Protein AF-0000000075726454 (afdb_homodimer)

Structure (mmCIF, N/CA/C/O backbone)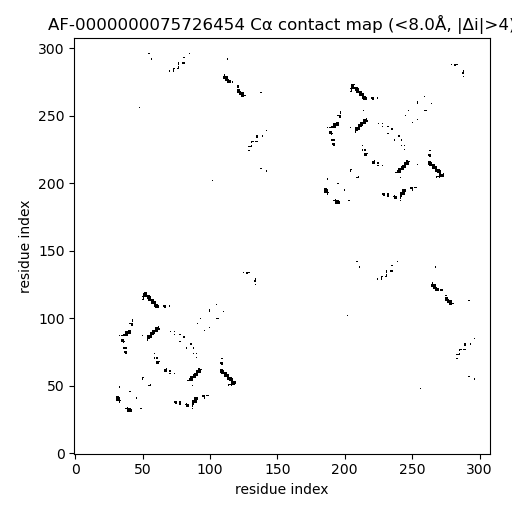:
data_AF-0000000075726454-model_v1
#
loop_
_entity.id
_entity.type
_entity.pdbx_description
1 polymer 'Thioredoxin domain-containing protein'
#
loop_
_atom_site.group_PDB
_atom_site.id
_atom_site.type_symbol
_atom_site.label_atom_id
_atom_site.label_alt_id
_atom_site.label_comp_id
_atom_site.label_asym_id
_atom_site.label_entity_id
_atom_site.label_seq_id
_atom_site.pdbx_PDB_ins_code
_atom_site.Cartn_x
_atom_site.Cartn_y
_atom_site.Cartn_z
_atom_site.occupancy
_atom_site.B_iso_or_equiv
_atom_site.auth_seq_id
_atom_site.auth_comp_id
_atom_site.auth_asym_id
_atom_site.auth_atom_id
_atom_site.pdbx_PDB_model_num
ATOM 1 N N . MET A 1 1 ? 15.57 67.938 -65.812 1 31.5 1 MET A N 1
ATOM 2 C CA . MET A 1 1 ? 16.547 67.125 -65.125 1 31.5 1 MET A CA 1
ATOM 3 C C . MET A 1 1 ? 15.883 66.375 -64 1 31.5 1 MET A C 1
ATOM 5 O O . MET A 1 1 ? 15.742 66.875 -62.875 1 31.5 1 MET A O 1
ATOM 9 N N . PHE A 1 2 ? 14.68 65.75 -64.188 1 38.47 2 PHE A N 1
ATOM 10 C CA . PHE A 1 2 ? 13.617 65.125 -63.438 1 38.47 2 PHE A CA 1
ATOM 11 C C . PHE A 1 2 ? 14.078 63.781 -62.875 1 38.47 2 PHE A C 1
ATOM 13 O O . PHE A 1 2 ? 14.258 62.812 -63.594 1 38.47 2 PHE A O 1
ATOM 20 N N . LEU A 1 3 ? 14.953 63.875 -61.781 1 34.34 3 LEU A N 1
ATOM 21 C CA . LEU A 1 3 ? 15.57 62.781 -61.031 1 34.34 3 LEU A CA 1
ATOM 22 C C . LEU A 1 3 ? 14.516 61.844 -60.438 1 34.34 3 LEU A C 1
ATOM 24 O O . LEU A 1 3 ? 13.531 62.312 -59.875 1 34.34 3 LEU A O 1
ATOM 28 N N . LEU A 1 4 ? 14.352 60.625 -61.031 1 37.59 4 LEU A N 1
ATOM 29 C CA . LEU A 1 4 ? 13.695 59.344 -60.844 1 37.59 4 LEU A CA 1
ATOM 30 C C . LEU A 1 4 ? 14.047 58.781 -59.469 1 37.59 4 LEU A C 1
ATOM 32 O O . LEU A 1 4 ? 15.188 58.375 -59.219 1 37.59 4 LEU A O 1
ATOM 36 N N . PHE A 1 5 ? 13.57 59.469 -58.344 1 37.88 5 PHE A N 1
ATOM 37 C CA . PHE A 1 5 ? 13.875 58.969 -57 1 37.88 5 PHE A CA 1
ATOM 38 C C . PHE A 1 5 ? 13.281 57.562 -56.812 1 37.88 5 PHE A C 1
ATOM 40 O O . PHE A 1 5 ? 12.086 57.375 -57.031 1 37.88 5 PHE A O 1
ATOM 47 N N . SER A 1 6 ? 14.094 56.5 -57.094 1 37.09 6 SER A N 1
ATOM 48 C CA . SER A 1 6 ? 13.93 55.062 -56.906 1 37.09 6 SER A CA 1
ATOM 49 C C . SER A 1 6 ? 13.586 54.75 -55.438 1 37.09 6 SER A C 1
ATOM 51 O O . SER A 1 6 ? 14.375 55 -54.531 1 37.09 6 SER A O 1
ATOM 53 N N . LEU A 1 7 ? 12.258 54.812 -55.031 1 34.88 7 LEU A N 1
ATOM 54 C CA . LEU A 1 7 ? 11.703 54.469 -53.719 1 34.88 7 LEU A CA 1
ATOM 55 C C . LEU A 1 7 ? 11.914 52.969 -53.438 1 34.88 7 LEU A C 1
ATOM 57 O O . LEU A 1 7 ? 11.297 52.125 -54.062 1 34.88 7 LEU A O 1
ATOM 61 N N . TRP A 1 8 ? 13.203 52.5 -53.344 1 35.5 8 TRP A N 1
ATOM 62 C CA . TRP A 1 8 ? 13.453 51.094 -53 1 35.5 8 TRP A CA 1
ATOM 63 C C . TRP A 1 8 ? 12.898 50.75 -51.625 1 35.5 8 TRP A C 1
ATOM 65 O O . TRP A 1 8 ? 13.422 51.219 -50.625 1 35.5 8 TRP A O 1
ATOM 75 N N . LEU A 1 9 ? 11.555 50.844 -51.438 1 32.03 9 LEU A N 1
ATOM 76 C CA . LEU A 1 9 ? 11.039 50.438 -50.125 1 32.03 9 LEU A CA 1
ATOM 77 C C . LEU A 1 9 ? 11.406 49 -49.812 1 32.03 9 LEU A C 1
ATOM 79 O O . LEU A 1 9 ? 11.203 48.094 -50.625 1 32.03 9 LEU A O 1
ATOM 83 N N . THR A 1 10 ? 12.492 48.812 -49 1 35.22 10 THR A N 1
ATOM 84 C CA . THR A 1 10 ? 13.039 47.625 -48.344 1 35.22 10 THR A CA 1
ATOM 85 C C . THR A 1 10 ? 11.992 46.969 -47.469 1 35.22 10 THR A C 1
ATOM 87 O O . THR A 1 10 ? 11.32 47.625 -46.688 1 35.22 10 THR A O 1
ATOM 90 N N . PHE A 1 11 ? 11.281 45.875 -48.062 1 33.78 11 PHE A N 1
ATOM 91 C CA . PHE A 1 11 ? 10.367 44.938 -47.406 1 33.78 11 PHE A CA 1
ATOM 92 C C . PHE A 1 11 ? 11.031 44.25 -46.219 1 33.78 11 PHE A C 1
ATOM 94 O O . PHE A 1 11 ? 11.844 43.344 -46.406 1 33.78 11 PHE A O 1
ATO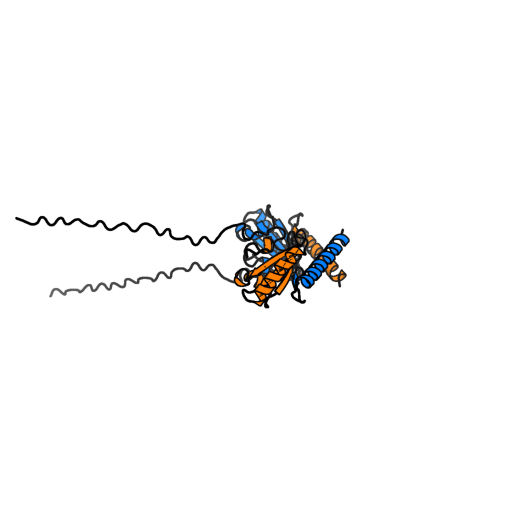M 101 N N . ALA A 1 12 ? 11.547 44.844 -45.156 1 33.41 12 ALA A N 1
ATOM 102 C CA . ALA A 1 12 ? 12.125 44.062 -44.062 1 33.41 12 ALA A CA 1
ATOM 103 C C . ALA A 1 12 ? 11.047 43.281 -43.344 1 33.41 12 ALA A C 1
ATOM 105 O O . ALA A 1 12 ? 10.273 43.812 -42.562 1 33.41 12 ALA A O 1
ATOM 106 N N . ASP A 1 13 ? 10 42.625 -44 1 32.69 13 ASP A N 1
ATOM 107 C CA . ASP A 1 13 ? 9.055 42 -43.062 1 32.69 13 ASP A CA 1
ATOM 108 C C . ASP A 1 13 ? 9.742 40.969 -42.188 1 32.69 13 ASP A C 1
ATOM 110 O O . ASP A 1 13 ? 10.406 40.062 -42.688 1 32.69 13 ASP A O 1
ATOM 114 N N . CYS A 1 14 ? 10.172 41.375 -40.969 1 28.53 14 CYS A N 1
ATOM 115 C CA . CYS A 1 14 ? 10.656 40.594 -39.812 1 28.53 14 CYS A CA 1
ATOM 116 C C . CYS A 1 14 ? 9.648 39.531 -39.438 1 28.53 14 CYS A C 1
ATOM 118 O O . CYS A 1 14 ? 8.562 39.844 -38.938 1 28.53 14 CYS A O 1
ATOM 120 N N . ARG A 1 15 ? 9.344 38.562 -40.312 1 30.5 15 ARG A N 1
ATOM 121 C CA . ARG A 1 15 ? 8.609 37.375 -39.844 1 30.5 15 ARG A CA 1
ATOM 122 C C . ARG A 1 15 ? 9.094 36.938 -38.469 1 30.5 15 ARG A C 1
ATOM 124 O O . ARG A 1 15 ? 10.234 36.469 -38.344 1 30.5 15 ARG A O 1
ATOM 131 N N . ARG A 1 16 ? 8.688 37.594 -37.344 1 28.02 16 ARG A N 1
ATOM 132 C CA . ARG A 1 16 ? 8.898 37.094 -36 1 28.02 16 ARG A CA 1
ATOM 133 C C . ARG A 1 16 ? 8.438 35.625 -35.875 1 28.02 16 ARG A C 1
ATOM 135 O O . ARG A 1 16 ? 7.305 35.312 -36.25 1 28.02 16 ARG A O 1
ATOM 142 N N . LYS A 1 17 ? 9.32 34.625 -35.969 1 28.97 17 LYS A N 1
ATOM 143 C CA . LYS A 1 17 ? 9.188 33.219 -35.625 1 28.97 17 LYS A CA 1
ATOM 144 C C . LYS A 1 17 ? 8.422 33.062 -34.312 1 28.97 17 LYS A C 1
ATOM 146 O O . LYS A 1 17 ? 8.844 33.562 -33.25 1 28.97 17 LYS A O 1
ATOM 151 N N . LYS A 1 18 ? 7.082 33.094 -34.281 1 30.98 18 LYS A N 1
ATOM 152 C CA . LYS A 1 18 ? 6.422 32.625 -33.062 1 30.98 18 LYS A CA 1
ATOM 153 C C . LYS A 1 18 ? 6.957 31.266 -32.656 1 30.98 18 LYS A C 1
ATOM 155 O O . LYS A 1 18 ? 6.887 30.297 -33.406 1 30.98 18 LYS A O 1
ATOM 160 N N . LYS A 1 19 ? 7.992 31.234 -31.781 1 30.73 19 LYS A N 1
ATOM 161 C CA . LYS A 1 19 ? 8.32 29.984 -31.078 1 30.73 19 LYS A CA 1
ATOM 162 C C . LYS A 1 19 ? 7.07 29.328 -30.5 1 30.73 19 LYS A C 1
ATOM 164 O O . LYS A 1 19 ? 6.266 30 -29.844 1 30.73 19 LYS A O 1
ATOM 169 N N . PRO A 1 20 ? 6.504 28.312 -31.062 1 30.62 20 PRO A N 1
ATOM 170 C CA . PRO A 1 20 ? 5.426 27.578 -30.391 1 30.62 20 PRO A CA 1
ATOM 171 C C . PRO A 1 20 ? 5.703 27.359 -28.906 1 30.62 20 PRO A C 1
ATOM 173 O O . PRO A 1 20 ? 6.805 26.938 -28.531 1 30.62 20 PRO A O 1
ATOM 176 N N . GLU A 1 21 ? 5.148 28.188 -28.016 1 30.94 21 GLU A N 1
ATOM 177 C CA . GLU A 1 21 ? 5.164 27.953 -26.562 1 30.94 21 GLU A CA 1
ATOM 178 C C . GLU A 1 21 ? 4.777 26.516 -26.234 1 30.94 21 GLU A C 1
ATOM 180 O O . GLU A 1 21 ? 3.666 26.078 -26.531 1 30.94 21 GLU A O 1
ATOM 185 N N . SER A 1 22 ? 5.648 25.531 -26.422 1 32.62 22 SER A N 1
ATOM 186 C CA . SER A 1 22 ? 5.488 24.219 -25.797 1 32.62 22 SER A CA 1
ATOM 187 C C . SER A 1 22 ? 4.926 24.359 -24.375 1 32.62 22 SER A C 1
ATOM 189 O O . SER A 1 22 ? 5.527 25.031 -23.531 1 32.62 22 SER A O 1
ATOM 191 N N . THR A 1 23 ? 3.707 24.562 -24.203 1 34.53 23 THR A N 1
ATOM 192 C CA . THR A 1 23 ? 3.098 24.391 -22.875 1 34.53 23 THR A CA 1
ATOM 193 C C . THR A 1 23 ? 3.771 23.266 -22.109 1 34.53 23 THR A C 1
ATOM 195 O O . THR A 1 23 ? 3.658 22.094 -22.484 1 34.53 23 THR A O 1
ATOM 198 N N . SER A 1 24 ? 4.973 23.484 -21.719 1 32.97 24 SER A N 1
ATOM 199 C CA . SER A 1 24 ? 5.746 22.625 -20.828 1 32.97 24 SER A CA 1
ATOM 200 C C . SER A 1 24 ? 4.871 22.062 -19.719 1 32.97 24 SER A C 1
ATOM 202 O O . SER A 1 24 ? 4.266 22.812 -18.953 1 32.97 24 SER A O 1
ATOM 204 N N . VAL A 1 25 ? 4.062 21.109 -19.938 1 36.16 25 VAL A N 1
ATOM 205 C CA . VAL A 1 25 ? 3.797 20.266 -18.781 1 36.16 25 VAL A CA 1
ATOM 206 C C . VAL A 1 25 ? 4.895 20.469 -17.734 1 36.16 25 VAL A C 1
ATOM 208 O O . VAL A 1 25 ? 6.07 20.219 -18.016 1 36.16 25 VAL A O 1
ATOM 211 N N . ASP A 1 26 ? 4.996 21.562 -17.016 1 35.09 26 ASP A N 1
ATOM 212 C CA . ASP A 1 26 ? 5.887 21.891 -15.906 1 35.09 26 ASP A CA 1
ATOM 213 C C . ASP A 1 26 ? 6.387 20.625 -15.203 1 35.09 26 ASP A C 1
ATOM 215 O O . ASP A 1 26 ? 5.668 20.047 -14.391 1 35.09 26 ASP A O 1
ATOM 219 N N . ASP A 1 27 ? 6.973 19.625 -15.672 1 38.34 27 ASP A N 1
ATOM 220 C CA . ASP A 1 27 ? 7.887 18.484 -15.523 1 38.34 27 ASP A CA 1
ATOM 221 C C . ASP A 1 27 ? 8.891 18.734 -14.398 1 38.34 27 ASP A C 1
ATOM 223 O O . ASP A 1 27 ? 10.062 18.359 -14.516 1 38.34 27 ASP A O 1
ATOM 227 N N . GLU A 1 28 ? 8.797 19.797 -13.695 1 41.84 28 GLU A N 1
ATOM 228 C CA . GLU A 1 28 ? 9.867 19.875 -12.703 1 41.84 28 GLU A CA 1
ATOM 229 C C . GLU A 1 28 ? 9.875 18.641 -11.797 1 41.84 28 GLU A C 1
ATOM 231 O O . GLU A 1 28 ? 8.938 18.422 -11.023 1 41.84 28 GLU A O 1
ATOM 236 N N . PRO A 1 29 ? 10.461 17.641 -12.141 1 45 29 PRO A N 1
ATOM 237 C CA . PRO A 1 29 ? 10.531 16.359 -11.438 1 45 29 PRO A CA 1
ATOM 238 C C . PRO A 1 29 ? 10.555 16.516 -9.922 1 45 29 PRO A C 1
ATOM 240 O O . PRO A 1 29 ? 10.023 15.672 -9.203 1 45 29 PRO A O 1
ATOM 243 N N . ASN A 1 30 ? 11.148 17.609 -9.453 1 46.28 30 ASN A N 1
ATOM 244 C CA . ASN A 1 30 ? 11.477 17.797 -8.047 1 46.28 30 ASN A CA 1
ATOM 245 C C . ASN A 1 30 ? 10.328 18.453 -7.285 1 46.28 30 ASN A C 1
ATOM 247 O O . ASN A 1 30 ? 10.344 18.516 -6.055 1 46.28 30 ASN A O 1
ATOM 251 N N . LYS A 1 31 ? 9.461 19.156 -8 1 51.41 31 LYS A N 1
ATOM 252 C CA . LYS A 1 31 ? 8.461 19.969 -7.316 1 51.41 31 LYS A CA 1
ATOM 253 C C . LYS A 1 31 ? 7.543 19.109 -6.461 1 51.41 31 LYS A C 1
ATOM 255 O O . LYS A 1 31 ? 7.059 19.547 -5.414 1 51.41 31 LYS A O 1
ATOM 260 N N . TYR A 1 32 ? 7.461 17.875 -6.887 1 57.44 32 TYR A N 1
ATOM 261 C CA . TYR A 1 32 ? 6.516 17.016 -6.191 1 57.44 32 TYR A CA 1
ATOM 262 C C . TYR A 1 32 ? 7.246 15.984 -5.344 1 57.44 32 TYR A C 1
ATOM 264 O O . TYR A 1 32 ? 6.629 15.055 -4.809 1 57.44 32 TYR A O 1
ATOM 272 N N . GLN A 1 33 ? 8.547 16.219 -5.242 1 60.88 33 GLN A N 1
ATOM 273 C CA . GLN A 1 33 ? 9.281 15.281 -4.398 1 60.88 33 GLN A CA 1
ATOM 274 C C . GLN A 1 33 ? 9.25 15.719 -2.936 1 60.88 33 GLN A C 1
ATOM 276 O O . GLN A 1 33 ? 9.273 16.906 -2.635 1 60.88 33 GLN A O 1
ATOM 281 N N . PRO A 1 34 ? 9.031 14.734 -2.072 1 67.75 34 PRO A N 1
ATOM 282 C CA . PRO A 1 34 ? 9.07 15.078 -0.647 1 67.75 34 PRO A CA 1
ATOM 283 C C . PRO A 1 34 ? 10.406 15.688 -0.222 1 67.75 34 PRO A C 1
ATOM 285 O O . PRO A 1 34 ? 11.461 15.234 -0.674 1 67.75 34 PRO A O 1
ATOM 288 N N . GLU A 1 35 ? 10.266 16.969 0.234 1 74 35 GLU A N 1
ATOM 289 C CA . GLU A 1 35 ? 11.406 17.5 0.963 1 74 35 GLU A CA 1
ATOM 290 C C . GLU A 1 35 ? 11.336 17.156 2.447 1 74 35 GLU A C 1
ATOM 292 O O . GLU A 1 35 ? 10.266 17.234 3.053 1 74 35 GLU A O 1
ATOM 297 N N . PHE A 1 36 ? 12.477 16.781 2.885 1 76.12 36 PHE A N 1
ATOM 298 C CA . PHE A 1 36 ? 12.539 16.359 4.277 1 76.12 36 PHE A CA 1
ATOM 299 C C . PHE A 1 36 ? 12.023 17.453 5.203 1 76.12 36 PHE A C 1
ATOM 301 O O . PHE A 1 36 ? 12.461 18.609 5.109 1 76.12 36 PHE A O 1
ATOM 308 N N . GLY A 1 37 ? 11.016 17.094 5.988 1 79.69 37 GLY A N 1
ATOM 309 C CA . GLY A 1 37 ? 10.492 17.969 7.02 1 79.69 37 GLY A CA 1
ATOM 310 C C . GLY A 1 37 ? 9.516 19 6.488 1 79.69 37 GLY A C 1
ATOM 311 O O . GLY A 1 37 ? 9.078 19.891 7.227 1 79.69 37 GLY A O 1
ATOM 312 N N . LYS A 1 38 ? 9.297 18.969 5.219 1 89.12 38 LYS A N 1
ATOM 313 C CA . LYS A 1 38 ? 8.359 19.938 4.648 1 89.12 38 LYS A CA 1
ATOM 314 C C . LYS A 1 38 ? 7.07 19.25 4.207 1 89.12 38 LYS A C 1
ATOM 316 O O . LYS A 1 38 ? 7.086 18.094 3.805 1 89.12 38 LYS A O 1
ATOM 321 N N . VAL A 1 39 ? 6.023 20.078 4.344 1 92.38 39 VAL A N 1
ATOM 322 C CA . VAL A 1 39 ? 4.762 19.609 3.787 1 92.38 39 VAL A CA 1
ATOM 323 C C . VAL A 1 39 ? 4.895 19.438 2.277 1 92.38 39 VAL A C 1
ATOM 325 O O . VAL A 1 39 ? 5.418 20.312 1.589 1 92.38 39 VAL A O 1
ATOM 328 N N . TRP A 1 40 ? 4.551 18.297 1.868 1 86.44 40 TRP A N 1
ATOM 329 C CA . TRP A 1 40 ? 4.703 18.062 0.438 1 86.44 40 TRP A CA 1
ATOM 330 C C . TRP A 1 40 ? 3.344 17.906 -0.239 1 86.44 40 TRP A C 1
ATOM 332 O O . TRP A 1 40 ? 2.365 17.516 0.398 1 86.44 40 TRP A O 1
ATOM 342 N N . HIS A 1 41 ? 3.346 18.328 -1.606 1 86.25 41 HIS A N 1
ATOM 343 C CA . HIS A 1 41 ? 2.188 18.172 -2.479 1 86.25 41 HIS A CA 1
ATOM 344 C C . HIS A 1 41 ? 2.398 17.031 -3.473 1 86.25 41 HIS A C 1
ATOM 346 O O . HIS A 1 41 ? 3.293 17.109 -4.316 1 86.25 41 HIS A O 1
ATOM 352 N N . PRO A 1 42 ? 1.562 16.047 -3.41 1 80.81 42 PRO A N 1
ATOM 353 C CA . PRO A 1 42 ? 1.899 14.797 -4.086 1 80.81 42 PRO A CA 1
ATOM 354 C C . PRO A 1 42 ? 1.618 14.844 -5.59 1 80.81 42 PRO A C 1
ATOM 356 O O . PRO A 1 42 ? 0.664 15.492 -6.02 1 80.81 42 PRO A O 1
ATOM 359 N N . ASN A 1 43 ? 2.59 14.172 -6.281 1 75.69 43 ASN A N 1
ATOM 360 C CA . ASN A 1 43 ? 2.312 13.695 -7.633 1 75.69 43 ASN A CA 1
ATOM 361 C C . ASN A 1 43 ? 1.491 12.414 -7.621 1 75.69 43 ASN A C 1
ATOM 363 O O . ASN A 1 43 ? 1.893 11.422 -7.012 1 75.69 43 ASN A O 1
ATOM 367 N N . PRO A 1 44 ? 0.264 12.531 -8.266 1 74.94 44 PRO A N 1
ATOM 368 C CA . PRO A 1 44 ? -0.618 11.367 -8.18 1 74.94 44 PRO A CA 1
ATOM 369 C C . PRO A 1 44 ? 0.058 10.078 -8.648 1 74.94 44 PRO A C 1
ATOM 371 O O . PRO A 1 44 ? -0.222 9 -8.117 1 74.94 44 PRO A O 1
ATOM 374 N N . LYS A 1 45 ? 0.979 10.234 -9.586 1 67.75 45 LYS A N 1
ATOM 375 C CA . LYS A 1 45 ? 1.62 9.062 -10.164 1 67.75 45 LYS A CA 1
ATOM 376 C C . LYS A 1 45 ? 2.643 8.461 -9.203 1 67.75 45 LYS A C 1
ATOM 378 O O . LYS A 1 45 ? 2.982 7.281 -9.305 1 67.75 45 LYS A O 1
ATOM 383 N N . ARG A 1 46 ? 3.064 9.289 -8.32 1 68.62 46 ARG A N 1
ATOM 384 C CA . ARG A 1 46 ? 4.129 8.82 -7.438 1 68.62 46 ARG A CA 1
ATOM 385 C C . ARG A 1 46 ? 3.674 8.812 -5.98 1 68.62 46 ARG A C 1
ATOM 387 O O . ARG A 1 46 ? 4.492 8.688 -5.07 1 68.62 46 ARG A O 1
ATOM 394 N N . PHE A 1 47 ? 2.465 9.023 -5.746 1 77.19 47 PHE A N 1
ATOM 395 C CA . PHE A 1 47 ? 1.906 9.141 -4.406 1 77.19 47 PHE A CA 1
ATOM 396 C C . PHE A 1 47 ? 2.314 7.953 -3.543 1 77.19 47 PHE A C 1
ATOM 398 O O . PHE A 1 47 ? 2.953 8.125 -2.502 1 77.19 47 PHE A O 1
ATOM 405 N N . TRP A 1 48 ? 2.107 6.809 -4.039 1 70.25 48 TRP A N 1
ATOM 406 C CA . TRP A 1 48 ? 2.332 5.613 -3.232 1 70.25 48 TRP A CA 1
ATOM 407 C C . TRP A 1 48 ? 3.816 5.277 -3.158 1 70.25 48 TRP A C 1
ATOM 409 O O . TRP A 1 48 ? 4.254 4.566 -2.252 1 70.25 48 TRP A O 1
ATOM 419 N N . HIS A 1 49 ? 4.516 5.781 -4.074 1 65.56 49 HIS A N 1
ATOM 420 C CA . HIS A 1 49 ? 5.961 5.594 -4.027 1 65.56 49 HIS A CA 1
ATOM 421 C C . HIS A 1 49 ? 6.559 6.234 -2.779 1 65.56 49 HIS A C 1
ATOM 423 O O . HIS A 1 49 ? 7.516 5.707 -2.203 1 65.56 49 HIS A O 1
ATOM 429 N N . TYR A 1 50 ? 5.867 7.273 -2.385 1 69.06 50 TYR A N 1
ATOM 430 C CA . TYR A 1 50 ? 6.477 8.047 -1.308 1 69.06 50 TYR A CA 1
ATOM 431 C C . TYR A 1 50 ? 5.73 7.832 0.005 1 69.06 50 TYR A C 1
ATOM 433 O O . TYR A 1 50 ? 6.301 8.016 1.085 1 69.06 50 TYR A O 1
ATOM 441 N N . ILE A 1 51 ? 4.508 7.414 -0.102 1 72.31 51 ILE A N 1
ATOM 442 C CA . ILE A 1 51 ? 3.67 7.348 1.09 1 72.31 51 ILE A CA 1
ATOM 443 C C . ILE A 1 51 ? 3.854 6 1.779 1 72.31 51 ILE A C 1
ATOM 445 O O . ILE A 1 51 ? 3.645 4.949 1.167 1 72.31 51 ILE A O 1
ATOM 449 N N . GLY A 1 52 ? 4.238 6.098 3.025 1 65.88 52 GLY A N 1
ATOM 450 C CA . GLY A 1 52 ? 4.242 4.902 3.852 1 65.88 52 GLY A CA 1
ATOM 451 C C . GLY A 1 52 ? 5.406 3.977 3.553 1 65.88 52 GLY A C 1
ATOM 452 O O . GLY A 1 52 ? 5.332 2.771 3.809 1 65.88 52 GLY A O 1
ATOM 453 N N . ARG A 1 53 ? 6.309 4.301 2.832 1 61.78 53 ARG A N 1
ATOM 454 C CA . ARG A 1 53 ? 7.445 3.428 2.541 1 61.78 53 ARG A CA 1
ATOM 455 C C . ARG A 1 53 ? 8.516 3.541 3.623 1 61.78 53 ARG A C 1
ATOM 457 O O . ARG A 1 53 ? 8.758 2.588 4.367 1 61.78 53 ARG A O 1
ATOM 464 N N . GLU A 1 54 ? 9.133 4.621 3.684 1 63.22 54 GLU A N 1
ATOM 465 C CA . GLU A 1 54 ? 10.234 4.797 4.617 1 63.22 54 GLU A CA 1
ATOM 466 C C . GLU A 1 54 ? 9.758 5.43 5.922 1 63.22 54 GLU A C 1
ATOM 468 O O . GLU A 1 54 ? 10.336 5.18 6.984 1 63.22 54 GLU A O 1
ATOM 473 N N . ARG A 1 55 ? 8.773 6.254 5.75 1 77 55 ARG A N 1
ATOM 474 C CA . ARG A 1 55 ? 8.203 6.977 6.883 1 77 55 ARG A CA 1
ATOM 475 C C . ARG A 1 55 ? 6.684 6.863 6.895 1 77 55 ARG A C 1
ATOM 477 O O . ARG A 1 55 ? 6.062 6.66 5.852 1 77 55 ARG A O 1
ATOM 484 N N . HIS A 1 56 ? 6.207 6.922 8.086 1 84.94 56 HIS A N 1
ATOM 485 C CA . HIS A 1 56 ? 4.766 7.141 8.148 1 84.94 56 HIS A CA 1
ATOM 486 C C . HIS A 1 56 ? 4.367 8.414 7.406 1 84.94 56 HIS A C 1
ATOM 488 O O . HIS A 1 56 ? 5.215 9.25 7.109 1 84.94 56 HIS A O 1
ATOM 494 N N . ALA A 1 57 ? 3.125 8.461 7.082 1 89 57 ALA A N 1
ATOM 495 C CA . ALA A 1 57 ? 2.656 9.68 6.418 1 89 57 ALA A CA 1
ATOM 496 C C . ALA A 1 57 ? 1.333 10.148 7.008 1 89 57 ALA A C 1
ATOM 498 O O . ALA A 1 57 ? 0.443 9.344 7.285 1 89 57 ALA A O 1
ATOM 499 N N . LEU A 1 58 ? 1.308 11.352 7.328 1 94.25 58 LEU A N 1
ATOM 500 C CA . LEU A 1 58 ? 0.067 12.055 7.645 1 94.25 58 LEU A CA 1
ATOM 501 C C . LEU A 1 58 ? -0.413 12.875 6.457 1 94.25 58 LEU A C 1
ATOM 503 O O . LEU A 1 58 ? 0.263 13.82 6.035 1 94.25 58 LEU A O 1
ATOM 507 N N . VAL A 1 59 ? -1.578 12.5 5.945 1 93.44 59 VAL A N 1
ATOM 508 C CA . VAL A 1 59 ? -2.062 13.102 4.707 1 93.44 59 VAL A CA 1
ATOM 509 C C . VAL A 1 59 ? -3.359 13.859 4.973 1 93.44 59 VAL A C 1
ATOM 511 O O . VAL A 1 59 ? -4.301 13.305 5.551 1 93.44 59 VAL A O 1
ATOM 514 N N . ALA A 1 60 ? -3.352 15.125 4.578 1 97.38 60 ALA A N 1
ATOM 515 C CA . ALA A 1 60 ? -4.582 15.906 4.512 1 97.38 60 ALA A CA 1
ATOM 516 C C . ALA A 1 60 ? -5.176 15.875 3.105 1 97.38 60 ALA A C 1
ATOM 518 O O . ALA A 1 60 ? -4.559 16.344 2.15 1 97.38 60 ALA A O 1
ATOM 519 N N . PHE A 1 61 ? -6.254 15.266 2.988 1 96.81 61 PHE A N 1
ATOM 520 C CA . PHE A 1 61 ? -7.031 15.344 1.759 1 96.81 61 PHE A CA 1
ATOM 521 C C . PHE A 1 61 ? -7.957 16.562 1.788 1 96.81 61 PHE A C 1
ATOM 523 O O . PHE A 1 61 ? -8.859 16.641 2.629 1 96.81 61 PHE A O 1
ATOM 530 N N . VAL A 1 62 ? -7.727 17.5 0.782 1 97.5 62 VAL A N 1
ATOM 531 C CA . VAL A 1 62 ? -8.406 18.781 0.918 1 97.5 62 VAL A CA 1
ATOM 532 C C . VAL A 1 62 ? -8.984 19.203 -0.429 1 97.5 62 VAL A C 1
ATOM 534 O O . VAL A 1 62 ? -8.547 18.734 -1.479 1 97.5 62 VAL A O 1
ATOM 537 N N . GLN A 1 63 ? -9.992 20.047 -0.331 1 96.94 63 GLN A N 1
ATOM 538 C CA . GLN A 1 63 ? -10.469 20.828 -1.466 1 96.94 63 GLN A CA 1
ATOM 539 C C . GLN A 1 63 ? -9.922 22.25 -1.423 1 96.94 63 GLN A C 1
ATOM 541 O O . GLN A 1 63 ? -9.43 22.703 -0.388 1 96.94 63 GLN A O 1
ATOM 546 N N . LYS A 1 64 ? -9.945 22.828 -2.598 1 94.44 64 LYS A N 1
ATOM 547 C CA . LYS A 1 64 ? -9.5 24.219 -2.648 1 94.44 64 LYS A CA 1
ATOM 548 C C . LYS A 1 64 ? -10.594 25.156 -2.146 1 94.44 64 LYS A C 1
ATOM 550 O O . LYS A 1 64 ? -11.125 25.969 -2.912 1 94.44 64 LYS A O 1
ATOM 555 N N . ASP A 1 65 ? -11.055 24.969 -0.987 1 96.88 65 ASP A N 1
ATOM 556 C CA . ASP A 1 65 ? -12 25.828 -0.283 1 96.88 65 ASP A CA 1
ATOM 557 C C . ASP A 1 65 ? -11.422 26.312 1.047 1 96.88 65 ASP A C 1
ATOM 559 O O . ASP A 1 65 ? -10.258 26.062 1.351 1 96.88 65 ASP A O 1
ATOM 563 N N . ASP A 1 66 ? -12.203 27.047 1.786 1 97.38 66 ASP A N 1
ATOM 564 C CA . ASP A 1 66 ? -11.695 27.688 3.002 1 97.38 66 ASP A CA 1
ATOM 565 C C . ASP A 1 66 ? -11.312 26.625 4.043 1 97.38 66 ASP A C 1
ATOM 567 O O . ASP A 1 66 ? -10.211 26.672 4.598 1 97.38 66 ASP A O 1
ATOM 571 N N . PRO A 1 67 ? -12.234 25.703 4.344 1 97.31 67 PRO A N 1
ATOM 572 C CA . PRO A 1 67 ? -11.797 24.688 5.305 1 97.31 67 PRO A CA 1
ATOM 573 C C . PRO A 1 67 ? -10.539 23.938 4.855 1 97.31 67 PRO A C 1
ATOM 575 O O . PRO A 1 67 ? -9.68 23.625 5.684 1 97.31 67 PRO A O 1
ATOM 578 N N . GLY A 1 68 ? -10.469 23.609 3.588 1 97.75 68 GLY A N 1
ATOM 579 C CA . GLY A 1 68 ? -9.266 23 3.055 1 97.75 68 GLY A CA 1
ATOM 580 C C . GLY A 1 68 ? -8.023 23.844 3.244 1 97.75 68 GLY A C 1
ATOM 581 O O . GLY A 1 68 ? -6.969 23.328 3.631 1 97.75 68 GLY A O 1
ATOM 582 N N . ARG A 1 69 ? -8.203 25.078 3.016 1 96.94 69 ARG A N 1
ATOM 583 C CA . ARG A 1 69 ? -7.086 26 3.197 1 96.94 69 ARG A CA 1
ATOM 584 C C . ARG A 1 69 ? -6.672 26.078 4.664 1 96.94 69 ARG A C 1
ATOM 586 O O . ARG A 1 69 ? -5.484 26.141 4.973 1 96.94 69 ARG A O 1
ATOM 593 N N . GLN A 1 70 ? -7.617 26.125 5.5 1 97.62 70 GLN A N 1
ATOM 594 C CA . GLN A 1 70 ? -7.332 26.141 6.93 1 97.62 70 GLN A CA 1
ATOM 595 C C . GLN A 1 70 ? -6.547 24.906 7.355 1 97.62 70 GLN A C 1
ATOM 597 O O . GLN A 1 70 ? -5.566 25.016 8.102 1 97.62 70 GLN A O 1
ATOM 602 N N . LEU A 1 71 ? -6.953 23.812 6.914 1 97.88 71 LEU A N 1
ATOM 603 C CA . LEU A 1 71 ? -6.258 22.578 7.289 1 97.88 71 LEU A CA 1
ATOM 604 C C . LEU A 1 71 ? -4.84 22.562 6.719 1 97.88 71 LEU A C 1
ATOM 606 O O . LEU A 1 71 ? -3.906 22.109 7.383 1 97.88 71 LEU A O 1
ATOM 610 N N . ALA A 1 72 ? -4.715 23.016 5.551 1 97 72 ALA A N 1
ATOM 611 C CA . ALA A 1 72 ? -3.383 23.109 4.961 1 97 72 ALA A CA 1
ATOM 612 C C . ALA A 1 72 ? -2.453 23.938 5.836 1 97 72 ALA A C 1
ATOM 614 O O . ALA A 1 72 ? -1.293 23.578 6.043 1 97 72 ALA A O 1
ATOM 615 N N . ALA A 1 73 ? -2.943 25.031 6.344 1 97.94 73 ALA A N 1
ATOM 616 C CA . ALA A 1 73 ? -2.16 25.875 7.234 1 97.94 73 ALA A CA 1
ATOM 617 C C . ALA A 1 73 ? -1.802 25.141 8.523 1 97.94 73 ALA A C 1
ATOM 619 O O . ALA A 1 73 ? -0.713 25.328 9.07 1 97.94 73 ALA A O 1
ATOM 620 N N . VAL A 1 74 ? -2.738 24.438 9.008 1 97.5 74 VAL A N 1
ATOM 621 C CA . VAL A 1 74 ? -2.506 23.641 10.203 1 97.5 74 VAL A CA 1
ATOM 622 C C . VAL A 1 74 ? -1.351 22.672 9.961 1 97.5 74 VAL A C 1
ATOM 624 O O . VAL A 1 74 ? -0.501 22.469 10.836 1 97.5 74 VAL A O 1
ATOM 627 N N . PHE A 1 75 ? -1.304 22.047 8.781 1 97.69 75 PHE A N 1
ATOM 628 C CA . PHE A 1 75 ? -0.231 21.109 8.453 1 97.69 75 PHE A CA 1
ATOM 629 C C . PHE A 1 75 ? 1.115 21.828 8.422 1 97.69 75 PHE A C 1
ATOM 631 O O . PHE A 1 75 ? 2.141 21.25 8.789 1 97.69 75 PHE A O 1
ATOM 638 N N . GLU A 1 76 ? 1.079 23.016 8.023 1 96.06 76 GLU A N 1
ATOM 639 C CA . GLU A 1 76 ? 2.311 23.797 8.062 1 96.06 76 GLU A CA 1
ATOM 640 C C . GLU A 1 76 ? 2.787 24.016 9.492 1 96.06 76 GLU A C 1
ATOM 642 O O . GLU A 1 76 ? 3.99 23.984 9.766 1 96.06 76 GLU A O 1
ATOM 647 N N . GLN A 1 77 ? 1.882 24.266 10.367 1 96.88 77 GLN A N 1
ATOM 648 C CA . GLN A 1 77 ? 2.217 24.406 11.781 1 96.88 77 GLN A CA 1
ATOM 649 C C . GLN A 1 77 ? 2.74 23.094 12.352 1 96.88 77 GLN A C 1
ATOM 651 O O . GLN A 1 77 ? 3.701 23.078 13.125 1 96.88 77 GLN A O 1
ATOM 656 N N . ILE A 1 78 ? 2.113 22.016 11.961 1 96.38 78 ILE A N 1
ATOM 657 C CA . ILE A 1 78 ? 2.5 20.688 12.438 1 96.38 78 ILE A CA 1
ATOM 658 C C . ILE A 1 78 ? 3.943 20.391 12.031 1 96.38 78 ILE A C 1
ATOM 660 O O . ILE A 1 78 ? 4.691 19.766 12.789 1 96.38 78 ILE A O 1
ATOM 664 N N . GLN A 1 79 ? 4.211 20.781 10.867 1 94.69 79 GLN A N 1
ATOM 665 C CA . GLN A 1 79 ? 5.547 20.562 10.32 1 94.69 79 GLN A CA 1
ATOM 666 C C . GLN A 1 79 ? 6.621 21 11.312 1 94.69 79 GLN A C 1
ATOM 668 O O . GLN A 1 79 ? 7.691 20.406 11.391 1 94.69 79 GLN A O 1
ATOM 673 N N . GLU A 1 80 ? 6.34 21.969 12.133 1 93.56 80 GLU A N 1
ATOM 674 C CA . GLU A 1 80 ? 7.301 22.531 13.07 1 93.56 80 GLU A CA 1
ATOM 675 C C . GLU A 1 80 ? 7.316 21.766 14.383 1 93.56 80 GLU A C 1
ATOM 677 O O . GLU A 1 80 ? 8.188 21.969 15.227 1 93.56 80 GLU A O 1
ATOM 682 N N . MET A 1 81 ? 6.418 20.828 14.492 1 93.69 81 MET A N 1
ATOM 683 C CA . MET A 1 81 ? 6.219 20.172 15.781 1 93.69 81 MET A CA 1
ATOM 684 C C . MET A 1 81 ? 6.555 18.688 15.703 1 93.69 81 MET A C 1
ATOM 686 O O . MET A 1 81 ? 6.523 17.984 16.703 1 93.69 81 MET A O 1
ATOM 690 N N . ILE A 1 82 ? 6.828 18.203 14.5 1 91.12 82 ILE A N 1
ATOM 691 C CA . ILE A 1 82 ? 6.98 16.766 14.344 1 91.12 82 ILE A CA 1
ATOM 692 C C . ILE A 1 82 ? 8.438 16.422 14.039 1 91.12 82 ILE A C 1
ATOM 694 O O . ILE A 1 82 ? 9.211 17.297 13.633 1 91.12 82 ILE A O 1
ATOM 698 N N . ASP A 1 83 ? 8.805 15.148 14.266 1 89.62 83 ASP A N 1
ATOM 699 C CA . ASP A 1 83 ? 10.086 14.594 13.836 1 89.62 83 ASP A CA 1
ATOM 700 C C . ASP A 1 83 ? 10.047 14.211 12.359 1 89.62 83 ASP A C 1
ATOM 702 O O . ASP A 1 83 ? 9.398 13.227 11.984 1 89.62 83 ASP A O 1
ATOM 706 N N . PRO A 1 84 ? 10.781 14.945 11.57 1 87.81 84 PRO A N 1
ATOM 707 C CA . PRO A 1 84 ? 10.695 14.703 10.125 1 87.81 84 PRO A CA 1
ATOM 708 C C . PRO A 1 84 ? 11.266 13.336 9.727 1 87.81 84 PRO A C 1
ATOM 710 O O . PRO A 1 84 ? 11 12.852 8.633 1 87.81 84 PRO A O 1
ATOM 713 N N . SER A 1 85 ? 12.016 12.703 10.547 1 85.69 85 SER A N 1
ATOM 714 C CA . SER A 1 85 ? 12.586 11.391 10.242 1 85.69 85 SER A CA 1
ATOM 715 C C . SER A 1 85 ? 11.547 10.289 10.422 1 85.69 85 SER A C 1
ATOM 717 O O . SER A 1 85 ? 11.75 9.156 9.961 1 85.69 85 SER A O 1
ATOM 719 N N . LYS A 1 86 ? 10.43 10.602 11.008 1 84.44 86 LYS A N 1
ATOM 720 C CA . LYS A 1 86 ? 9.461 9.555 11.312 1 84.44 86 LYS A CA 1
ATOM 721 C C . LYS A 1 86 ? 8.164 9.766 10.531 1 84.44 86 LYS A C 1
ATOM 723 O O . LYS A 1 86 ? 7.395 8.82 10.328 1 84.44 86 LYS A O 1
ATOM 728 N N . LEU A 1 87 ? 7.926 11 10.188 1 90.44 87 LEU A N 1
ATOM 729 C CA . LEU A 1 87 ? 6.602 11.289 9.664 1 90.44 87 LEU A CA 1
ATOM 730 C C . LEU A 1 87 ? 6.688 12.227 8.461 1 90.44 87 LEU A C 1
ATOM 732 O O . LEU A 1 87 ? 7.293 13.297 8.547 1 90.44 87 LEU A O 1
ATOM 736 N N . ASN A 1 88 ? 6.094 11.797 7.355 1 89.88 88 ASN A N 1
ATOM 737 C CA . ASN A 1 88 ? 5.848 12.68 6.219 1 89.88 88 ASN A CA 1
ATOM 738 C C . ASN A 1 88 ? 4.523 13.422 6.359 1 89.88 88 ASN A C 1
ATOM 740 O O . ASN A 1 88 ? 3.527 12.844 6.801 1 89.88 88 ASN A O 1
ATOM 744 N N . LEU A 1 89 ? 4.586 14.734 6.008 1 94.06 89 LEU A N 1
ATOM 745 C CA . LEU A 1 89 ? 3.365 15.531 5.969 1 94.06 89 LEU A CA 1
ATOM 746 C C . LEU A 1 89 ? 2.971 15.852 4.531 1 94.06 89 LEU A C 1
ATOM 748 O O . LEU A 1 89 ? 3.77 16.406 3.773 1 94.06 89 LEU A O 1
ATOM 752 N N . VAL A 1 90 ? 1.749 15.469 4.207 1 93.75 90 VAL A N 1
ATOM 753 C CA . VAL A 1 90 ? 1.297 15.602 2.828 1 93.75 90 VAL A CA 1
ATOM 754 C C . VAL A 1 90 ? -0.045 16.328 2.793 1 93.75 90 VAL A C 1
ATOM 756 O O . VAL A 1 90 ? -0.931 16.047 3.605 1 93.75 90 VAL A O 1
ATOM 759 N N . VAL A 1 91 ? -0.147 17.266 1.896 1 95.69 91 VAL A N 1
ATOM 760 C CA . VAL A 1 91 ? -1.425 17.906 1.601 1 95.69 91 VAL A CA 1
ATOM 761 C C . VAL A 1 91 ? -1.81 17.641 0.146 1 95.69 91 VAL A C 1
ATOM 763 O O . VAL A 1 91 ? -1.141 18.125 -0.774 1 95.69 91 VAL A O 1
ATOM 766 N N . GLY A 1 92 ? -2.836 16.781 -0.031 1 95.31 92 GLY A N 1
ATOM 767 C CA . GLY A 1 92 ? -3.305 16.422 -1.357 1 95.31 92 GLY A CA 1
ATOM 768 C C . GLY A 1 92 ? -4.641 17.047 -1.714 1 95.31 92 GLY A C 1
ATOM 769 O O . GLY A 1 92 ? -5.633 16.844 -1.008 1 95.31 92 GLY A O 1
ATOM 770 N N . GLU A 1 93 ? -4.648 17.688 -2.854 1 94.31 93 GLU A N 1
ATOM 771 C CA . GLU A 1 93 ? -5.887 18.281 -3.342 1 94.31 93 GLU A CA 1
ATOM 772 C C . GLU A 1 93 ? -6.695 17.281 -4.16 1 94.31 93 GLU A C 1
ATOM 774 O O . GLU A 1 93 ? -6.141 16.531 -4.973 1 94.31 93 GLU A O 1
ATOM 779 N N . THR A 1 94 ? -8.023 17.344 -3.928 1 93 94 THR A N 1
ATOM 780 C CA . THR A 1 94 ? -8.922 16.328 -4.48 1 93 94 THR A CA 1
ATOM 781 C C . THR A 1 94 ? -8.758 16.234 -5.996 1 93 94 THR A C 1
ATOM 783 O O . THR A 1 94 ? -8.781 15.141 -6.559 1 93 94 THR A O 1
ATOM 786 N N . PHE A 1 95 ? -8.508 17.344 -6.688 1 89.25 95 PHE A N 1
ATOM 787 C CA . PHE A 1 95 ? -8.453 17.328 -8.148 1 89.25 95 PHE A CA 1
ATOM 788 C C . PHE A 1 95 ? -7.184 16.641 -8.633 1 89.25 95 PHE A C 1
ATOM 790 O O . PHE A 1 95 ? -7.141 16.125 -9.75 1 89.25 95 PHE A O 1
ATOM 797 N N . GLN A 1 96 ? -6.207 16.609 -7.867 1 87.62 96 GLN A N 1
ATOM 798 C CA . GLN A 1 96 ? -4.91 16.062 -8.266 1 87.62 96 GLN A CA 1
ATOM 799 C C . GLN A 1 96 ? -4.809 14.578 -7.938 1 87.62 96 GLN A C 1
ATOM 801 O O . GLN A 1 96 ? -4.141 13.828 -8.648 1 87.62 96 GLN A O 1
ATOM 806 N N . ILE A 1 97 ? -5.504 14.148 -6.895 1 88.5 97 ILE A N 1
ATOM 807 C CA . ILE A 1 97 ? -5.273 12.789 -6.414 1 88.5 97 ILE A CA 1
ATOM 808 C C . ILE A 1 97 ? -6.602 12.039 -6.328 1 88.5 97 ILE A C 1
ATOM 810 O O . ILE A 1 97 ? -6.84 11.297 -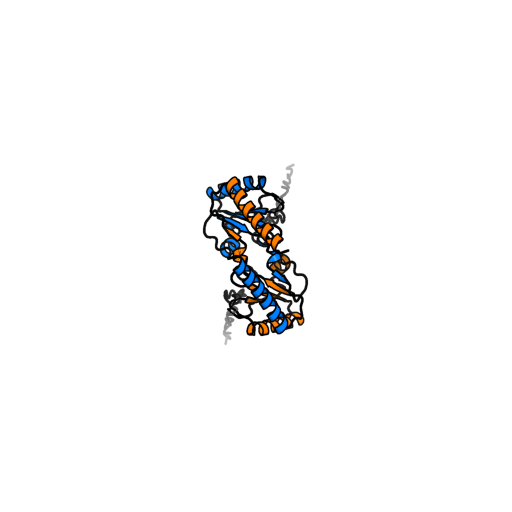5.371 1 88.5 97 ILE A O 1
ATOM 814 N N . GLY A 1 98 ? -7.414 12.258 -7.348 1 87.5 98 GLY A N 1
ATOM 815 C CA . GLY A 1 98 ? -8.75 11.68 -7.391 1 87.5 98 GLY A CA 1
ATOM 816 C C . GLY A 1 98 ? -8.742 10.164 -7.285 1 87.5 98 GLY A C 1
ATOM 817 O O . GLY A 1 98 ? -9.539 9.594 -6.543 1 87.5 98 GLY A O 1
ATOM 818 N N . GLN A 1 99 ? -7.863 9.523 -8 1 76.5 99 GLN A N 1
ATOM 819 C CA . GLN A 1 99 ? -7.812 8.07 -8 1 76.5 99 GLN A CA 1
ATOM 820 C C . GLN A 1 99 ? -7.453 7.535 -6.613 1 76.5 99 GLN A C 1
ATOM 822 O O . GLN A 1 99 ? -8.023 6.535 -6.164 1 76.5 99 GLN A O 1
ATOM 827 N N . ILE A 1 100 ? -6.547 8.18 -5.973 1 77.88 100 ILE A N 1
ATOM 828 C CA . ILE A 1 100 ? -6.137 7.773 -4.633 1 77.88 100 ILE A CA 1
ATOM 829 C C . ILE A 1 100 ? -7.32 7.895 -3.672 1 77.88 100 ILE A C 1
ATOM 831 O O . ILE A 1 100 ? -7.547 7.012 -2.844 1 77.88 100 ILE A O 1
ATOM 835 N N . ILE A 1 101 ? -8.062 9 -3.789 1 85.12 101 ILE A N 1
ATOM 836 C CA . ILE A 1 101 ? -9.227 9.266 -2.957 1 85.12 101 ILE A CA 1
ATOM 837 C C . ILE A 1 101 ? -10.258 8.148 -3.137 1 85.12 101 ILE A C 1
ATOM 839 O O . ILE A 1 101 ? -10.773 7.605 -2.156 1 85.12 101 ILE A O 1
ATOM 843 N N . GLU A 1 102 ? -10.43 7.797 -4.355 1 79.25 102 GLU A N 1
ATOM 844 C CA . GLU A 1 102 ? -11.352 6.711 -4.652 1 79.25 102 GLU A CA 1
ATOM 845 C C . GLU A 1 102 ? -10.859 5.387 -4.074 1 79.25 102 GLU A C 1
ATOM 847 O O . GLU A 1 102 ? -11.625 4.66 -3.436 1 79.25 102 GLU A O 1
ATOM 852 N N . ASP A 1 103 ? -9.656 5.215 -4.25 1 70.56 103 ASP A N 1
ATOM 853 C CA . ASP A 1 103 ? -9.062 3.967 -3.783 1 70.56 103 ASP A CA 1
ATOM 854 C C . ASP A 1 103 ? -9.148 3.848 -2.264 1 70.56 103 ASP A C 1
ATOM 856 O O . ASP A 1 103 ? -9.297 2.746 -1.729 1 70.56 103 ASP A O 1
ATOM 860 N N . GLN A 1 104 ? -9.031 4.969 -1.592 1 76.19 104 GLN A N 1
ATOM 861 C CA . GLN A 1 104 ? -9.016 4.973 -0.133 1 76.19 104 GLN A CA 1
ATOM 862 C C . GLN A 1 104 ? -10.43 5.066 0.432 1 76.19 104 GLN A C 1
ATOM 864 O O . GLN A 1 104 ? -10.625 5.008 1.648 1 76.19 104 GLN A O 1
ATOM 869 N N . GLY A 1 105 ? -11.367 5.258 -0.424 1 79.06 105 GLY A N 1
ATOM 870 C CA . GLY A 1 105 ? -12.75 5.352 0.013 1 79.06 105 GLY A CA 1
ATOM 871 C C . GLY A 1 105 ? -13.055 6.633 0.766 1 79.06 105 GLY A C 1
ATOM 872 O O . GLY A 1 105 ? -13.898 6.641 1.67 1 79.06 105 GLY A O 1
ATOM 873 N N . ILE A 1 106 ? -12.367 7.629 0.48 1 86.5 106 ILE A N 1
ATOM 874 C CA . ILE A 1 106 ? -12.578 8.914 1.142 1 86.5 106 ILE A CA 1
ATOM 875 C C . ILE A 1 106 ? -13.727 9.656 0.476 1 86.5 106 ILE A C 1
ATOM 877 O O . ILE A 1 106 ? -13.734 9.852 -0.741 1 86.5 106 ILE A O 1
ATOM 881 N N . THR A 1 107 ? -14.68 10.141 1.303 1 91.25 107 THR A N 1
ATOM 882 C CA . THR A 1 107 ? -15.875 10.75 0.731 1 91.25 107 THR A CA 1
ATOM 883 C C . THR A 1 107 ? -16.125 12.125 1.346 1 91.25 107 THR A C 1
ATOM 885 O O . THR A 1 107 ? -16.969 12.883 0.867 1 91.25 107 THR A O 1
ATOM 888 N N . GLU A 1 108 ? -15.398 12.438 2.357 1 94.62 108 GLU A N 1
ATOM 889 C CA . GLU A 1 108 ? -15.578 13.727 3.027 1 94.62 108 GLU A CA 1
ATOM 890 C C . GLU A 1 108 ? -14.281 14.516 3.053 1 94.62 108 GLU A C 1
ATOM 892 O O . GLU A 1 108 ? -13.195 13.938 3.121 1 94.62 108 GLU A O 1
ATOM 897 N N . PHE A 1 109 ? -14.477 15.859 3.057 1 96.44 109 PHE A N 1
ATOM 898 C CA . PHE A 1 109 ? -13.305 16.719 3.031 1 96.44 109 PHE A CA 1
ATOM 899 C C . PHE A 1 109 ? -13.508 17.938 3.93 1 96.44 109 PHE A C 1
ATOM 901 O O . PHE A 1 109 ? -14.633 18.422 4.07 1 96.44 109 PHE A O 1
ATOM 908 N N . PRO A 1 110 ? -12.555 18.484 4.566 1 97.69 110 PRO A N 1
ATOM 909 C CA . PRO A 1 110 ? -11.227 17.875 4.562 1 97.69 110 PRO A CA 1
ATOM 910 C C . PRO A 1 110 ? -11.141 16.641 5.461 1 97.69 110 PRO A C 1
ATOM 912 O O . PRO A 1 110 ? -11.938 16.5 6.395 1 97.69 110 PRO A O 1
ATOM 915 N N . THR A 1 111 ? -10.164 15.688 5.152 1 96.75 111 THR A N 1
ATOM 916 C CA . THR A 1 111 ? -9.914 14.453 5.895 1 96.75 111 THR A CA 1
ATOM 917 C C . THR A 1 111 ? -8.414 14.258 6.121 1 96.75 111 THR A C 1
ATOM 919 O O . THR A 1 111 ? -7.605 14.555 5.238 1 96.75 111 THR A O 1
ATOM 922 N N . ILE A 1 112 ? -8.133 13.852 7.348 1 97.12 112 ILE A N 1
ATOM 923 C CA . ILE A 1 112 ? -6.75 13.523 7.668 1 97.12 112 ILE A CA 1
ATOM 924 C C . ILE A 1 112 ? -6.605 12.008 7.816 1 97.12 112 ILE A C 1
ATOM 926 O O . ILE A 1 112 ? -7.391 11.367 8.516 1 97.12 112 ILE A O 1
ATOM 930 N N . VAL A 1 113 ? -5.613 11.453 7.148 1 92.12 113 VAL A N 1
ATOM 931 C CA . VAL A 1 113 ? -5.352 10.023 7.23 1 92.12 113 VAL A CA 1
ATOM 932 C C . VAL A 1 113 ? -3.883 9.781 7.578 1 92.12 113 VAL A C 1
ATOM 934 O O . VAL A 1 113 ? -2.992 10.422 7.008 1 92.12 113 VAL A O 1
ATOM 937 N N . PHE A 1 114 ? -3.641 8.953 8.633 1 90.94 114 PHE A N 1
ATOM 938 C CA . PHE A 1 114 ? -2.309 8.477 8.984 1 90.94 114 PHE A CA 1
ATOM 939 C C . PHE A 1 114 ? -2.006 7.16 8.281 1 90.94 114 PHE A C 1
ATOM 941 O O . PHE A 1 114 ? -2.729 6.176 8.453 1 90.94 114 PHE A O 1
ATOM 948 N N . PHE A 1 115 ? -0.952 7.238 7.41 1 84.56 115 PHE A N 1
ATOM 949 C CA . PHE A 1 115 ? -0.478 6.043 6.723 1 84.56 115 PHE A CA 1
ATOM 950 C C . PHE A 1 115 ? 0.765 5.484 7.402 1 84.56 115 PHE A C 1
ATOM 952 O O . PHE A 1 115 ? 1.758 6.195 7.574 1 84.56 115 PHE A O 1
ATOM 959 N N . ARG A 1 116 ? 0.731 4.324 7.836 1 78.5 116 ARG A N 1
ATOM 960 C CA . ARG A 1 116 ? 1.854 3.668 8.5 1 78.5 116 ARG A CA 1
ATOM 961 C C . ARG A 1 116 ? 2.924 3.264 7.488 1 78.5 116 ARG A C 1
ATOM 963 O O . ARG A 1 116 ? 2.607 2.795 6.395 1 78.5 116 ARG A O 1
ATOM 970 N N . SER A 1 117 ? 4.207 3.727 8.086 1 67.62 117 SER A N 1
ATOM 971 C CA . SER A 1 117 ? 5.363 3.328 7.293 1 67.62 117 SER A CA 1
ATOM 972 C C . SER A 1 117 ? 5.586 1.822 7.359 1 67.62 117 SER A C 1
ATOM 974 O O . SER A 1 117 ? 5.602 1.24 8.445 1 67.62 117 SER A O 1
ATOM 976 N N . TYR A 1 118 ? 5.016 1.002 6.84 1 51.72 118 TYR A N 1
ATOM 977 C CA . TYR A 1 118 ? 5.398 -0.405 6.879 1 51.72 118 TYR A CA 1
ATOM 978 C C . TYR A 1 118 ? 5.18 -1.068 5.523 1 51.72 118 TYR A C 1
ATOM 980 O O . TYR A 1 118 ? 5.203 -2.297 5.418 1 51.72 118 TYR A O 1
ATOM 988 N N . MET A 1 119 ? 4.992 -0.175 4.609 1 47.47 119 MET A N 1
ATOM 989 C CA . MET A 1 119 ? 4.797 -0.883 3.346 1 47.47 119 MET A CA 1
ATOM 990 C C . MET A 1 119 ? 5.918 -1.887 3.104 1 47.47 119 MET A C 1
ATOM 992 O O . MET A 1 119 ? 5.68 -2.975 2.574 1 47.47 119 MET A O 1
ATOM 996 N N . LYS A 1 120 ? 7.078 -1.334 3.295 1 46.28 120 LYS A N 1
ATOM 997 C CA . LYS A 1 120 ? 8.094 -2.34 2.992 1 46.28 120 LYS A CA 1
ATOM 998 C C . LYS A 1 120 ? 7.801 -3.65 3.717 1 46.28 120 LYS A C 1
ATOM 1000 O O . LYS A 1 120 ? 8.133 -4.727 3.219 1 46.28 120 LYS A O 1
ATOM 1005 N N . LYS A 1 121 ? 7.051 -3.529 4.82 1 50.78 121 LYS A N 1
ATOM 1006 C CA . LYS A 1 121 ? 6.867 -4.723 5.645 1 50.78 121 LYS A CA 1
ATOM 1007 C C . LYS A 1 121 ? 5.625 -5.496 5.215 1 50.78 121 LYS A C 1
ATOM 1009 O O . LYS A 1 121 ? 5.391 -6.613 5.684 1 50.78 121 LYS A O 1
ATOM 1014 N N . TRP A 1 122 ? 5.109 -4.934 4.09 1 62.44 122 TRP A N 1
ATOM 1015 C CA . TRP A 1 122 ? 3.811 -5.52 3.771 1 62.44 122 TRP A CA 1
ATOM 1016 C C . TRP A 1 122 ? 3.945 -6.586 2.691 1 62.44 122 TRP A C 1
ATOM 1018 O O . TRP A 1 122 ? 2.961 -7.227 2.314 1 62.44 122 TRP A O 1
ATOM 1028 N N . SER A 1 123 ? 5.23 -6.629 2.402 1 74.38 123 SER A N 1
ATOM 1029 C CA . SER A 1 123 ? 5.434 -7.672 1.403 1 74.38 123 SER A CA 1
ATOM 1030 C C . SER A 1 123 ? 6.66 -8.516 1.731 1 74.38 123 SER A C 1
ATOM 1032 O O . SER A 1 123 ? 7.598 -8.039 2.373 1 74.38 123 SER A O 1
ATOM 1034 N N . THR A 1 124 ? 6.535 -9.719 1.484 1 82.12 124 THR A N 1
ATOM 1035 C CA . THR A 1 124 ? 7.637 -10.656 1.646 1 82.12 124 THR A CA 1
ATOM 1036 C C . THR A 1 124 ? 7.945 -11.359 0.329 1 82.12 124 THR A C 1
ATOM 1038 O O . THR A 1 124 ? 7.043 -11.875 -0.333 1 82.12 124 THR A O 1
ATOM 1041 N N . LYS A 1 125 ? 9.227 -11.266 -0.001 1 89.31 125 LYS A N 1
ATOM 1042 C CA . LYS A 1 125 ? 9.664 -11.977 -1.196 1 89.31 125 LYS A CA 1
ATOM 1043 C C . LYS A 1 125 ? 9.836 -13.469 -0.915 1 89.31 125 LYS A C 1
ATOM 1045 O O . LYS A 1 125 ? 10.367 -13.852 0.13 1 89.31 125 LYS A O 1
ATOM 1050 N N . TYR A 1 126 ? 9.289 -14.266 -1.82 1 94.69 126 TYR A N 1
ATOM 1051 C CA . TYR A 1 126 ? 9.516 -15.703 -1.734 1 94.69 126 TYR A CA 1
ATOM 1052 C C . TYR A 1 126 ? 10.867 -16.078 -2.336 1 94.69 126 TYR A C 1
ATOM 1054 O O . TYR A 1 126 ? 11.18 -15.703 -3.469 1 94.69 126 TYR A O 1
ATOM 1062 N N . GLU A 1 127 ? 11.68 -16.859 -1.646 1 92.31 127 GLU A N 1
ATOM 1063 C CA . GLU A 1 127 ? 13.023 -17.203 -2.104 1 92.31 127 GLU A CA 1
ATOM 1064 C C . GLU A 1 127 ? 13.195 -18.719 -2.215 1 92.31 127 GLU A C 1
ATOM 1066 O O . GLU A 1 127 ? 14.312 -19.203 -2.379 1 92.31 127 GLU A O 1
ATOM 1071 N N . GLY A 1 128 ? 12.172 -19.469 -2.211 1 93.38 128 GLY A N 1
ATOM 1072 C CA . GLY A 1 128 ? 12.266 -20.922 -2.221 1 93.38 128 GLY A CA 1
ATOM 1073 C C . GLY A 1 128 ? 12.117 -21.516 -3.605 1 93.38 128 GLY A C 1
ATOM 1074 O O . GLY A 1 128 ? 12.211 -20.812 -4.609 1 93.38 128 GLY A O 1
ATOM 1075 N N . ILE A 1 129 ? 11.93 -22.891 -3.654 1 94 129 ILE A N 1
ATOM 1076 C CA . ILE A 1 129 ? 11.719 -23.641 -4.887 1 94 129 ILE A CA 1
ATOM 1077 C C . ILE A 1 129 ? 10.406 -23.203 -5.535 1 94 129 ILE A C 1
ATOM 1079 O O . ILE A 1 129 ? 9.375 -23.109 -4.863 1 94 129 ILE A O 1
ATOM 1083 N N . PRO A 1 130 ? 10.5 -22.906 -6.797 1 94.38 130 PRO A N 1
ATOM 1084 C CA . PRO A 1 130 ? 9.289 -22.422 -7.465 1 94.38 130 PRO A CA 1
ATOM 1085 C C . PRO A 1 130 ? 8.344 -23.547 -7.859 1 94.38 130 PRO A C 1
ATOM 1087 O O . PRO A 1 130 ? 8.023 -23.703 -9.039 1 94.38 130 PRO A O 1
ATOM 1090 N N . SER A 1 131 ? 7.871 -24.266 -6.871 1 96.81 131 SER A N 1
ATOM 1091 C CA . SER A 1 131 ? 6.863 -25.297 -7.055 1 96.81 131 SER A CA 1
ATOM 1092 C C . SER A 1 131 ? 5.551 -24.922 -6.375 1 96.81 131 SER A C 1
ATOM 1094 O O . SER A 1 131 ? 5.551 -24.25 -5.348 1 96.81 131 SER A O 1
ATOM 1096 N N . ALA A 1 132 ? 4.527 -25.484 -6.98 1 97.69 132 A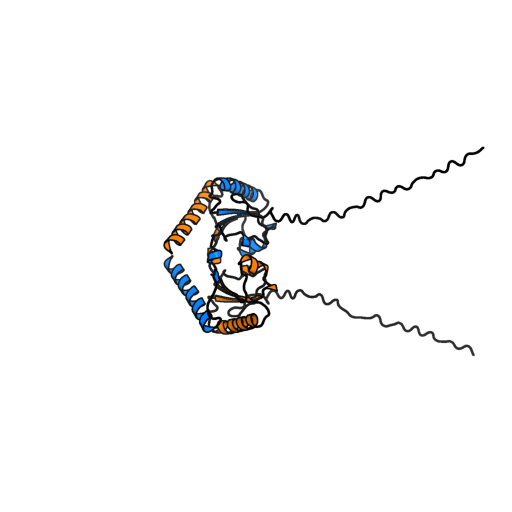LA A N 1
ATOM 1097 C CA . ALA A 1 132 ? 3.205 -25.156 -6.453 1 97.69 132 ALA A CA 1
ATOM 1098 C C . ALA A 1 132 ? 3.082 -25.562 -4.988 1 97.69 132 ALA A C 1
ATOM 1100 O O . ALA A 1 132 ? 2.6 -24.781 -4.164 1 97.69 132 ALA A O 1
ATOM 1101 N N . LYS A 1 133 ? 3.498 -26.719 -4.688 1 97.44 133 LYS A N 1
ATOM 1102 C CA . LYS A 1 133 ? 3.389 -27.234 -3.326 1 97.44 133 LYS A CA 1
ATOM 1103 C C . LYS A 1 133 ? 4.195 -26.375 -2.352 1 97.44 133 LYS A C 1
ATOM 1105 O O . LYS A 1 133 ? 3.689 -25.984 -1.299 1 97.44 133 LYS A O 1
ATOM 1110 N N . ALA A 1 134 ? 5.438 -26.109 -2.709 1 97.06 134 ALA A N 1
ATOM 1111 C CA . ALA A 1 134 ? 6.312 -25.344 -1.823 1 97.06 134 ALA A CA 1
ATOM 1112 C C . ALA A 1 134 ? 5.789 -23.922 -1.623 1 97.06 134 ALA A C 1
ATOM 1114 O O . ALA A 1 134 ? 5.766 -23.406 -0.5 1 97.06 134 ALA A O 1
ATOM 1115 N N . ILE A 1 135 ? 5.379 -23.266 -2.672 1 97.25 135 ILE A N 1
ATOM 1116 C CA . ILE A 1 135 ? 4.895 -21.891 -2.605 1 97.25 135 ILE A CA 1
ATOM 1117 C C . ILE A 1 135 ? 3.605 -21.844 -1.787 1 97.25 135 ILE A C 1
ATOM 1119 O O . ILE A 1 135 ? 3.439 -20.953 -0.937 1 97.25 135 ILE A O 1
ATOM 1123 N N . THR A 1 136 ? 2.699 -22.781 -2.041 1 97 136 THR A N 1
ATOM 1124 C CA . THR A 1 136 ? 1.438 -22.844 -1.311 1 97 136 THR A CA 1
ATOM 1125 C C . THR A 1 136 ? 1.688 -23 0.186 1 97 136 THR A C 1
ATOM 1127 O O . THR A 1 136 ? 1.078 -22.312 1.001 1 97 136 THR A O 1
ATOM 1130 N N . LYS A 1 137 ? 2.504 -23.938 0.518 1 96.38 137 LYS A N 1
ATOM 1131 C CA . LYS A 1 137 ? 2.832 -24.156 1.924 1 96.38 137 LYS A CA 1
ATOM 1132 C C . LYS A 1 137 ? 3.355 -22.875 2.572 1 96.38 137 LYS A C 1
ATOM 1134 O O . LYS A 1 137 ? 2.924 -22.516 3.666 1 96.38 137 LYS A O 1
ATOM 1139 N N . TRP A 1 138 ? 4.262 -22.266 1.917 1 95.88 138 TRP A N 1
ATOM 1140 C CA . TRP A 1 138 ? 4.871 -21.031 2.42 1 95.88 138 TRP A CA 1
ATOM 1141 C C . TRP A 1 138 ? 3.824 -19.938 2.578 1 95.88 138 TRP A C 1
ATOM 1143 O O . TRP A 1 138 ? 3.777 -19.266 3.607 1 95.88 138 TRP A O 1
ATOM 1153 N N . ALA A 1 139 ? 3.029 -19.703 1.591 1 95.06 139 ALA A N 1
ATOM 1154 C CA . ALA A 1 139 ? 1.994 -18.672 1.633 1 95.06 139 ALA A CA 1
ATOM 1155 C C . ALA A 1 139 ? 1.023 -18.906 2.785 1 95.06 139 ALA A C 1
ATOM 1157 O O . ALA A 1 139 ? 0.667 -17.984 3.512 1 95.06 139 ALA A O 1
ATOM 1158 N N . ASN A 1 140 ? 0.615 -20.125 2.938 1 93.56 140 ASN A N 1
ATOM 1159 C CA . ASN A 1 140 ? -0.301 -20.469 4.023 1 93.56 140 ASN A CA 1
ATOM 1160 C C . ASN A 1 140 ? 0.331 -20.219 5.387 1 93.56 140 ASN A C 1
ATOM 1162 O O . ASN A 1 140 ? -0.352 -19.812 6.328 1 93.56 140 ASN A O 1
ATOM 1166 N N . GLU A 1 141 ? 1.559 -20.547 5.473 1 91.75 141 GLU A N 1
ATOM 1167 C CA . GLU A 1 141 ? 2.275 -20.25 6.707 1 91.75 141 GLU A CA 1
ATOM 1168 C C . GLU A 1 141 ? 2.268 -18.75 7 1 91.75 141 GLU A C 1
ATOM 1170 O O . GLU A 1 141 ? 2.057 -18.344 8.141 1 91.75 141 GLU A O 1
ATOM 1175 N N . GLN A 1 142 ? 2.525 -17.953 5.973 1 85.44 142 GLN A N 1
ATOM 1176 C CA . GLN A 1 142 ? 2.459 -16.5 6.125 1 85.44 142 GLN A CA 1
ATOM 1177 C C . GLN A 1 142 ? 1.094 -16.062 6.648 1 85.44 142 GLN A C 1
ATOM 1179 O O . GLN A 1 142 ? 1.009 -15.25 7.574 1 85.44 142 GLN A O 1
ATOM 1184 N N . ILE A 1 143 ? 0.031 -16.594 6.098 1 87.31 143 ILE A N 1
ATOM 1185 C CA . ILE A 1 143 ? -1.341 -16.219 6.434 1 87.31 143 ILE A CA 1
ATOM 1186 C C . ILE A 1 143 ? -1.646 -16.625 7.871 1 87.31 143 ILE A C 1
ATOM 1188 O O . ILE A 1 143 ? -2.232 -15.859 8.633 1 87.31 143 ILE A O 1
ATOM 1192 N N . ARG A 1 144 ? -1.248 -17.812 8.234 1 85.12 144 ARG A N 1
ATOM 1193 C CA . ARG A 1 144 ? -1.476 -18.297 9.594 1 85.12 144 ARG A CA 1
ATOM 1194 C C . ARG A 1 144 ? -0.8 -17.391 10.617 1 85.12 144 ARG A C 1
ATOM 1196 O O . ARG A 1 144 ? -1.399 -17.047 11.641 1 85.12 144 ARG A O 1
ATOM 1203 N N . GLU A 1 145 ? 0.44 -17.156 10.367 1 79.62 145 GLU A N 1
ATOM 1204 C CA . GLU A 1 145 ? 1.192 -16.297 11.266 1 79.62 145 GLU A CA 1
ATOM 1205 C C . GLU A 1 145 ? 0.507 -14.938 11.43 1 79.62 145 GLU A C 1
ATOM 1207 O O . GLU A 1 145 ? 0.448 -14.398 12.539 1 79.62 145 GLU A O 1
ATOM 1212 N N . LEU A 1 146 ? -0.019 -14.414 10.406 1 75.25 146 LEU A N 1
ATOM 1213 C CA . LEU A 1 146 ? -0.696 -13.117 10.438 1 75.25 146 LEU A CA 1
ATOM 1214 C C . LEU A 1 146 ? -2.025 -13.219 11.18 1 75.25 146 LEU A C 1
ATOM 1216 O O . LEU A 1 146 ? -2.389 -12.32 11.938 1 75.25 146 LEU A O 1
ATOM 1220 N N . ASP A 1 147 ? -2.736 -14.328 10.906 1 75.56 147 ASP A N 1
ATOM 1221 C CA . ASP A 1 147 ? -3.988 -14.562 11.625 1 75.56 147 ASP A CA 1
ATOM 1222 C C . ASP A 1 147 ? -3.754 -14.656 13.125 1 75.56 147 ASP A C 1
ATOM 1224 O O . ASP A 1 147 ? -4.535 -14.125 13.914 1 75.56 147 ASP A O 1
ATOM 1228 N N . GLU A 1 148 ? -2.762 -15.344 13.484 1 74.19 148 GLU A N 1
ATOM 1229 C CA . GLU A 1 148 ? -2.422 -15.492 14.898 1 74.19 148 GLU A CA 1
ATOM 1230 C C . GLU A 1 148 ? -2.059 -14.148 15.523 1 74.19 148 GLU A C 1
ATOM 1232 O O . GLU A 1 148 ? -2.434 -13.867 16.656 1 74.19 148 GLU A O 1
ATOM 1237 N N . TRP A 1 149 ? -1.373 -13.43 14.82 1 65.38 149 TRP A N 1
ATOM 1238 C CA . TRP A 1 149 ? -0.997 -12.094 15.281 1 65.38 149 TRP A CA 1
ATOM 1239 C C . TRP A 1 149 ? -2.23 -11.219 15.492 1 65.38 149 TRP A C 1
ATOM 1241 O O . TRP A 1 149 ? -2.357 -10.555 16.516 1 65.38 149 TRP A O 1
ATOM 1251 N N . GLU A 1 150 ? -3.131 -11.188 14.57 1 63.59 150 GLU A N 1
ATOM 1252 C CA . GLU A 1 150 ? -4.355 -10.398 14.641 1 63.59 150 GLU A CA 1
ATOM 1253 C C . GLU A 1 150 ? -5.207 -10.805 15.836 1 63.59 150 GLU A C 1
ATOM 1255 O O . GLU A 1 150 ? -5.777 -9.953 16.531 1 63.59 150 GLU A O 1
ATOM 1260 N N . ASN A 1 151 ? -5.262 -12.086 16.047 1 65.19 151 ASN A N 1
ATOM 1261 C CA . ASN A 1 151 ? -6.086 -12.594 17.141 1 65.19 151 ASN A CA 1
ATOM 1262 C C . ASN A 1 151 ? -5.441 -12.336 18.5 1 65.19 151 ASN A C 1
ATOM 1264 O O . ASN A 1 151 ? -6.125 -12.328 19.531 1 65.19 151 ASN A O 1
ATOM 1268 N N . SER A 1 152 ? -4.219 -12.25 18.469 1 59.59 152 SER A N 1
ATOM 1269 C CA . SER A 1 152 ? -3.561 -11.961 19.734 1 59.59 152 SER A CA 1
ATOM 1270 C C . SER A 1 152 ? -3.703 -10.492 20.109 1 59.59 152 SER A C 1
ATOM 1272 O O . SER A 1 152 ? -3.533 -10.125 21.281 1 59.59 152 SER A O 1
ATOM 1274 N N . GLU A 1 153 ? -3.883 -9.688 19.234 1 47.47 153 GLU A N 1
ATOM 1275 C CA . GLU A 1 153 ? -4.07 -8.266 19.5 1 47.47 153 GLU A CA 1
ATOM 1276 C C . GLU A 1 153 ? -5.504 -7.961 19.922 1 47.47 153 GLU A C 1
ATOM 1278 O O . GLU A 1 153 ? -5.801 -6.867 20.406 1 47.47 153 GLU A O 1
ATOM 1283 N N . ASP A 1 154 ? -6.465 -8.711 19.703 1 44.59 154 ASP A N 1
ATOM 1284 C CA . ASP A 1 154 ? -7.801 -8.578 20.266 1 44.59 154 ASP A CA 1
ATOM 1285 C C . ASP A 1 154 ? -7.84 -9.117 21.703 1 44.59 154 ASP A C 1
ATOM 1287 O O . ASP A 1 154 ? -7.215 -10.133 22 1 44.59 154 ASP A O 1
ATOM 1291 N N . MET B 1 1 ? -23.688 7.664 -92.375 1 32.44 1 MET B N 1
ATOM 1292 C CA . MET B 1 1 ? -23.891 6.516 -91.5 1 32.44 1 MET B CA 1
ATOM 1293 C C . MET B 1 1 ? -23.062 6.664 -90.188 1 32.44 1 MET B C 1
ATOM 1295 O O . MET B 1 1 ? -21.891 6.289 -90.188 1 32.44 1 MET B O 1
ATOM 1299 N N . PHE B 1 2 ? -22.984 7.891 -89.562 1 35.38 2 PHE B N 1
ATOM 1300 C CA . PHE B 1 2 ? -22.234 8.461 -88.438 1 35.38 2 PHE B CA 1
ATOM 1301 C C . PHE B 1 2 ? -22.531 7.719 -87.125 1 35.38 2 PHE B C 1
ATOM 1303 O O . PHE B 1 2 ? -23.703 7.461 -86.812 1 35.38 2 PHE B O 1
ATOM 1310 N N . LEU B 1 3 ? -21.547 6.934 -86.688 1 35.19 3 LEU B N 1
ATOM 1311 C CA . LEU B 1 3 ? -21.25 6.051 -85.562 1 35.19 3 LEU B CA 1
ATOM 1312 C C . LEU B 1 3 ? -21.359 6.801 -84.25 1 35.19 3 LEU B C 1
ATOM 1314 O O . LEU B 1 3 ? -20.641 7.777 -84 1 35.19 3 LEU B O 1
ATOM 1318 N N . LEU B 1 4 ? -22.578 6.965 -83.75 1 36.31 4 LEU B N 1
ATOM 1319 C CA . LEU B 1 4 ? -22.984 7.488 -82.438 1 36.31 4 LEU B CA 1
ATOM 1320 C C . LEU B 1 4 ? -22.297 6.723 -81.312 1 36.31 4 LEU B C 1
ATOM 1322 O O . LEU B 1 4 ? -22.594 5.547 -81.125 1 36.31 4 LEU B O 1
ATOM 1326 N N . PHE B 1 5 ? -20.922 6.879 -81.25 1 38.25 5 PHE B N 1
ATOM 1327 C CA . PHE B 1 5 ? -20.188 6.195 -80.188 1 38.25 5 PHE B CA 1
ATOM 1328 C C . PHE B 1 5 ? -20.734 6.598 -78.812 1 38.25 5 PHE B C 1
ATOM 1330 O O . PHE B 1 5 ? -20.906 7.789 -78.562 1 38.25 5 PHE B O 1
ATOM 1337 N N . SER B 1 6 ? -21.609 5.766 -78.25 1 36.16 6 SER B N 1
ATOM 1338 C CA . SER B 1 6 ? -22.234 5.727 -76.938 1 36.16 6 SER B CA 1
ATOM 1339 C C . SER B 1 6 ? -21.188 5.758 -75.812 1 36.16 6 SER B C 1
ATOM 1341 O O . SER B 1 6 ? -20.344 4.859 -75.75 1 36.16 6 SER B O 1
ATOM 1343 N N . LEU B 1 7 ? -20.609 6.961 -75.438 1 36.16 7 LEU B N 1
ATOM 1344 C CA . LEU B 1 7 ? -19.672 7.195 -74.375 1 36.16 7 LEU B CA 1
ATOM 1345 C C . LEU B 1 7 ? -20.281 6.742 -73 1 36.16 7 LEU B C 1
ATOM 1347 O O . LEU B 1 7 ? -21.203 7.371 -72.5 1 36.16 7 LEU B O 1
ATOM 1351 N N . TRP B 1 8 ? -20.641 5.426 -72.938 1 34.62 8 TRP B N 1
ATOM 1352 C CA . TRP B 1 8 ? -21.172 4.973 -71.688 1 34.62 8 TRP B CA 1
ATOM 1353 C C . TRP B 1 8 ? -20.156 5.219 -70.562 1 34.62 8 TRP B C 1
ATOM 1355 O O . TRP B 1 8 ? -19.031 4.73 -70.625 1 34.62 8 TRP B O 1
ATOM 1365 N N . LEU B 1 9 ? -20.125 6.441 -70 1 33.28 9 LEU B N 1
ATOM 1366 C CA . LEU B 1 9 ? -19.375 6.824 -68.812 1 33.28 9 LEU B CA 1
ATOM 1367 C C . LEU B 1 9 ? -19.609 5.828 -67.688 1 33.28 9 LEU B C 1
ATOM 1369 O O . LEU B 1 9 ? -20.766 5.504 -67.375 1 33.28 9 LEU B O 1
ATOM 1373 N N . THR B 1 10 ? -18.656 4.879 -67.562 1 34.94 10 THR B N 1
ATOM 1374 C CA . THR B 1 10 ? -18.453 3.896 -66.5 1 34.94 10 THR B CA 1
ATOM 1375 C C . THR B 1 10 ? -18.344 4.578 -65.125 1 34.94 10 THR B C 1
ATOM 1377 O O . THR B 1 10 ? -17.438 5.387 -64.875 1 34.94 10 THR B O 1
ATOM 1380 N N . PHE B 1 11 ? -19.5 5.066 -64.562 1 35.84 11 PHE B N 1
ATOM 1381 C CA . PHE B 1 11 ? -19.469 5.543 -63.188 1 35.84 11 PHE B CA 1
ATOM 1382 C C . PHE B 1 11 ? -18.828 4.512 -62.25 1 35.84 11 PHE B C 1
ATOM 1384 O O . PHE B 1 11 ? -19.25 3.359 -62.219 1 35.84 11 PHE B O 1
ATOM 1391 N N . ALA B 1 12 ? -17.406 4.52 -62.188 1 32.91 12 ALA B N 1
ATOM 1392 C CA . ALA B 1 12 ? -16.609 3.799 -61.188 1 32.91 12 ALA B CA 1
ATOM 1393 C C . ALA B 1 12 ? -17.266 3.869 -59.812 1 32.91 12 ALA B C 1
ATOM 1395 O O . ALA B 1 12 ? -17.859 4.883 -59.438 1 32.91 12 ALA B O 1
ATOM 1396 N N . ASP B 1 13 ? -17.484 2.674 -59.25 1 32 13 ASP B N 1
ATOM 1397 C CA . ASP B 1 13 ? -17.953 2.154 -57.969 1 32 13 ASP B CA 1
ATOM 1398 C C . ASP B 1 13 ? -17.219 2.824 -56.812 1 32 13 ASP B C 1
ATOM 1400 O O . ASP B 1 13 ? -15.984 2.963 -56.844 1 32 13 ASP B O 1
ATOM 1404 N N . CYS B 1 14 ? -17.891 3.922 -56.219 1 33.25 14 CYS B N 1
ATOM 1405 C CA . CYS B 1 14 ? -17.562 4.492 -54.906 1 33.25 14 CYS B CA 1
ATOM 1406 C C . CYS B 1 14 ? -17.156 3.4 -53.938 1 33.25 14 CYS B C 1
ATOM 1408 O O . CYS B 1 14 ? -17.938 2.477 -53.656 1 33.25 14 CYS B O 1
ATOM 1410 N N . ARG B 1 15 ? -15.828 3.1 -53.844 1 29.66 15 ARG B N 1
ATOM 1411 C CA . ARG B 1 15 ? -15.156 2.324 -52.812 1 29.66 15 ARG B CA 1
ATOM 1412 C C . ARG B 1 15 ? -15.805 2.545 -51.438 1 29.66 15 ARG B C 1
ATOM 1414 O O . ARG B 1 15 ? -15.812 3.664 -50.938 1 29.66 15 ARG B O 1
ATOM 1421 N N . ARG B 1 16 ? -16.75 1.584 -51 1 25.64 16 ARG B N 1
ATOM 1422 C CA . ARG B 1 16 ? -17.375 1.441 -49.688 1 25.64 16 ARG B CA 1
ATOM 1423 C C . ARG B 1 16 ? -16.406 1.791 -48.562 1 25.64 16 ARG B C 1
ATOM 1425 O O . ARG B 1 16 ? -16.734 2.59 -47.688 1 25.64 16 ARG B O 1
ATOM 1432 N N . LYS B 1 17 ? -15.711 0.737 -47.906 1 25.48 17 LYS B N 1
ATOM 1433 C CA . LYS B 1 17 ? -15.969 0.19 -46.562 1 25.48 17 LYS B CA 1
ATOM 1434 C C . LYS B 1 17 ? -15.055 0.817 -45.531 1 25.48 17 LYS B C 1
ATOM 1436 O O . LYS B 1 17 ? -15.312 0.722 -44.312 1 25.48 17 LYS B O 1
ATOM 1441 N N . LYS B 1 18 ? -13.672 1.117 -45.625 1 29.88 18 LYS B N 1
ATOM 1442 C CA . LYS B 1 18 ? -13.023 0.589 -44.438 1 29.88 18 LYS B CA 1
ATOM 1443 C C . LYS B 1 18 ? -13.344 1.44 -43.219 1 29.88 18 LYS B C 1
ATOM 1445 O O . LYS B 1 18 ? -13.07 2.641 -43.188 1 29.88 18 LYS B O 1
ATOM 1450 N N . LYS B 1 19 ? -14.336 1.021 -42.375 1 30.67 19 LYS B N 1
ATOM 1451 C CA . LYS B 1 19 ? -14.477 1.53 -41 1 30.67 19 LYS B CA 1
ATOM 1452 C C . LYS B 1 19 ? -13.125 1.625 -40.312 1 30.67 19 LYS B C 1
ATOM 1454 O O . LYS B 1 19 ? -12.344 0.67 -40.312 1 30.67 19 LYS B O 1
ATOM 1459 N N . PRO B 1 20 ? -12.555 2.717 -40.125 1 30.48 20 PRO B N 1
ATOM 1460 C CA . PRO B 1 20 ? -11.359 2.768 -39.281 1 30.48 20 PRO B CA 1
ATOM 1461 C C . PRO B 1 20 ? -11.484 1.932 -38 1 30.48 20 PRO B C 1
ATOM 1463 O O . PRO B 1 20 ? -12.492 2.025 -37.312 1 30.48 20 PRO B O 1
ATOM 1466 N N . GLU B 1 21 ? -10.969 0.666 -37.969 1 30.91 21 GLU B N 1
ATOM 1467 C CA . GLU B 1 21 ? -10.844 -0.149 -36.75 1 30.91 21 GLU B CA 1
ATOM 1468 C C . GLU B 1 21 ? -10.328 0.678 -35.594 1 30.91 21 GLU B C 1
ATOM 1470 O O . GLU B 1 21 ? -9.227 1.219 -35.625 1 30.91 21 GLU B O 1
ATOM 1475 N N . SER B 1 22 ? -11.141 1.51 -34.969 1 32.69 22 SER B N 1
ATOM 1476 C CA . SER B 1 22 ? -10.828 2.014 -33.625 1 32.69 22 SER B CA 1
ATOM 1477 C C . SER B 1 22 ? -10.062 0.977 -32.812 1 32.69 22 SER B C 1
ATOM 1479 O O . SER B 1 22 ? -10.539 -0.144 -32.625 1 32.69 22 SER B O 1
ATOM 1481 N N . THR B 1 23 ? -8.844 0.811 -32.938 1 34.25 23 THR B N 1
ATOM 1482 C CA . THR B 1 23 ? -8.047 0.054 -31.984 1 34.25 23 THR B CA 1
ATOM 1483 C C . THR B 1 23 ? -8.586 0.246 -30.562 1 34.25 23 THR B C 1
ATOM 1485 O O . THR B 1 23 ? -8.484 1.336 -30 1 34.25 23 THR B O 1
ATOM 1488 N N . SER B 1 24 ? -9.789 -0.207 -30.344 1 32.84 24 SER B N 1
ATOM 1489 C CA . SER B 1 24 ? -10.406 -0.304 -29.016 1 32.84 24 SER B CA 1
ATOM 1490 C C . SER B 1 24 ? -9.375 -0.666 -27.953 1 32.84 24 SER B C 1
ATOM 1492 O O . SER B 1 24 ? -8.742 -1.719 -28.031 1 32.84 24 SER B O 1
ATOM 1494 N N . VAL B 1 25 ? -8.562 0.201 -27.547 1 36 25 VAL B N 1
ATOM 1495 C CA . VAL B 1 25 ? -8.117 -0.057 -26.188 1 36 25 VAL B CA 1
ATOM 1496 C C . VAL B 1 25 ? -9.109 -0.982 -25.484 1 36 25 VAL B C 1
ATOM 1498 O O . VAL B 1 25 ? -10.281 -0.638 -25.312 1 36 25 VAL B O 1
ATOM 1501 N N . ASP B 1 26 ? -9.234 -2.258 -25.781 1 34.94 26 ASP B N 1
ATOM 1502 C CA . ASP B 1 26 ? -10.016 -3.32 -25.156 1 34.94 26 ASP B CA 1
ATOM 1503 C C . ASP B 1 26 ? -10.328 -2.992 -23.688 1 34.94 26 ASP B C 1
ATOM 1505 O O . ASP B 1 26 ? -9.469 -3.146 -22.828 1 34.94 26 ASP B O 1
ATOM 1509 N N . ASP B 1 27 ? -10.914 -2.004 -23.203 1 38.22 27 ASP B N 1
ATOM 1510 C CA . ASP B 1 27 ? -11.727 -1.39 -22.156 1 38.22 27 ASP B CA 1
ATOM 1511 C C . ASP B 1 27 ? -12.547 -2.439 -21.406 1 38.22 27 ASP B C 1
ATOM 1513 O O . ASP B 1 27 ? -13.664 -2.168 -20.984 1 38.22 27 ASP B O 1
ATOM 1517 N N . GLU B 1 28 ? -12.438 -3.664 -21.75 1 41.5 28 GLU B N 1
ATOM 1518 C CA . GLU B 1 28 ? -13.328 -4.516 -20.969 1 41.5 28 GLU B CA 1
ATOM 1519 C C . GLU B 1 28 ? -13.078 -4.352 -19.469 1 41.5 28 GLU B C 1
ATOM 1521 O O . GLU B 1 28 ? -12.016 -4.73 -18.969 1 41.5 28 GLU B O 1
ATOM 1526 N N . PRO B 1 29 ? -13.648 -3.461 -18.875 1 44.81 29 PRO B N 1
ATOM 1527 C CA . PRO B 1 29 ? -13.492 -3.135 -17.453 1 44.81 29 PRO B CA 1
ATOM 1528 C C . PRO B 1 29 ? -13.25 -4.367 -16.578 1 44.81 29 PRO B C 1
ATOM 1530 O O . PRO B 1 29 ? -12.523 -4.297 -15.586 1 44.81 29 PRO B O 1
ATOM 1533 N N . ASN B 1 30 ? -13.859 -5.473 -16.984 1 45.75 30 ASN B N 1
ATOM 1534 C CA . ASN B 1 30 ? -13.93 -6.668 -16.156 1 45.75 30 ASN B CA 1
ATOM 1535 C C . ASN B 1 30 ? -12.719 -7.574 -16.375 1 45.75 30 ASN B C 1
ATOM 1537 O O . ASN B 1 30 ? -12.508 -8.523 -15.617 1 45.75 30 ASN B O 1
ATOM 1541 N N . LYS B 1 31 ? -12.062 -7.445 -17.531 1 51.16 31 LYS B N 1
ATOM 1542 C CA . LYS B 1 31 ? -11.016 -8.398 -17.875 1 51.16 31 LYS B CA 1
ATOM 1543 C C . LYS B 1 31 ? -9.891 -8.383 -16.844 1 51.16 31 LYS B C 1
ATOM 1545 O O . LYS B 1 31 ? -9.266 -9.414 -16.578 1 51.16 31 LYS B O 1
ATOM 1550 N N . TYR B 1 32 ? -9.797 -7.242 -16.203 1 57.34 32 TYR B N 1
ATOM 1551 C CA . TYR B 1 32 ? -8.68 -7.102 -15.281 1 57.34 32 TYR B CA 1
ATOM 1552 C C . TYR B 1 32 ? -9.156 -7.109 -13.836 1 57.34 32 TYR B C 1
ATOM 1554 O O . TYR B 1 32 ? -8.383 -6.859 -12.914 1 57.34 32 TYR B O 1
ATOM 1562 N N . GLN B 1 33 ? -10.438 -7.457 -13.703 1 61 33 GLN B N 1
ATOM 1563 C CA . GLN B 1 33 ? -10.93 -7.531 -12.328 1 61 33 GLN B CA 1
ATOM 1564 C C . GLN B 1 33 ? -10.648 -8.906 -11.727 1 61 33 GLN B C 1
ATOM 1566 O O . GLN B 1 33 ? -10.727 -9.922 -12.414 1 61 33 GLN B O 1
ATOM 1571 N N . PRO B 1 34 ? -10.18 -8.867 -10.5 1 68.12 34 PRO B N 1
ATOM 1572 C CA . PRO B 1 34 ? -9.984 -10.156 -9.836 1 68.12 34 PRO B CA 1
ATOM 1573 C C . PRO B 1 34 ? -11.258 -10.984 -9.766 1 68.12 34 PRO B C 1
ATOM 1575 O O . PRO B 1 34 ? -12.344 -10.445 -9.531 1 68.12 34 PRO B O 1
ATOM 1578 N N . GLU B 1 35 ? -11.141 -12.148 -10.453 1 74.25 35 GLU B N 1
ATOM 1579 C CA . GLU B 1 35 ? -12.18 -13.148 -10.188 1 74.25 35 GLU B CA 1
ATOM 1580 C C . GLU B 1 35 ? -11.805 -14.016 -8.992 1 74.25 35 GLU B C 1
ATOM 1582 O O . GLU B 1 35 ? -10.656 -14.438 -8.852 1 74.25 35 GLU B O 1
ATOM 1587 N N . PHE B 1 36 ? -12.82 -14.188 -8.211 1 76.38 36 PHE B N 1
ATOM 1588 C CA . PHE B 1 36 ? -12.594 -14.953 -6.992 1 76.38 36 PHE B CA 1
ATOM 1589 C C . PHE B 1 36 ? -12.008 -16.328 -7.312 1 76.38 36 PHE B C 1
ATOM 1591 O O . PHE B 1 36 ? -12.539 -17.047 -8.148 1 76.38 36 PHE B O 1
ATOM 1598 N N . GLY B 1 37 ? -10.852 -16.594 -6.707 1 80.38 37 GLY B N 1
ATOM 1599 C CA . GLY B 1 37 ? -10.227 -17.891 -6.797 1 80.38 37 GLY B CA 1
ATOM 1600 C C . GLY B 1 37 ? -9.445 -18.094 -8.086 1 80.38 37 GLY B C 1
ATOM 1601 O O . GLY B 1 37 ? -8.961 -19.203 -8.359 1 80.38 37 GLY B O 1
ATOM 1602 N N . LYS B 1 38 ? -9.461 -17.109 -8.914 1 89.31 38 LYS B N 1
ATOM 1603 C CA . LYS B 1 38 ? -8.727 -17.25 -10.172 1 89.31 38 LYS B CA 1
ATOM 1604 C C . LYS B 1 38 ? -7.484 -16.359 -10.18 1 89.31 38 LYS B C 1
ATOM 1606 O O . LYS B 1 38 ? -7.469 -15.305 -9.555 1 89.31 38 LYS B O 1
ATOM 1611 N N . VAL B 1 39 ? -6.496 -16.906 -10.914 1 92.56 39 VAL B N 1
ATOM 1612 C CA . VAL B 1 39 ? -5.32 -16.078 -11.148 1 92.56 39 VAL B CA 1
ATOM 1613 C C . VAL B 1 39 ? -5.711 -14.852 -11.969 1 92.56 39 VAL B C 1
ATOM 1615 O O . VAL B 1 39 ? -6.422 -14.969 -12.969 1 92.56 39 VAL B O 1
ATOM 1618 N N . TRP B 1 40 ? -5.344 -13.781 -11.445 1 86.62 40 TRP B N 1
ATOM 1619 C CA . TRP B 1 40 ? -5.73 -12.555 -12.141 1 86.62 40 TRP B CA 1
ATOM 1620 C C . TRP B 1 40 ? -4.512 -11.859 -12.734 1 86.62 40 TRP B C 1
ATOM 1622 O O . TRP B 1 40 ? -3.402 -11.984 -12.211 1 86.62 40 TRP B O 1
ATOM 1632 N N . HIS B 1 41 ? -4.809 -11.133 -13.922 1 86.38 41 HIS B N 1
ATOM 1633 C CA . HIS B 1 41 ? -3.82 -10.281 -14.578 1 86.38 41 HIS B CA 1
ATOM 1634 C C . HIS B 1 41 ? -4.113 -8.805 -14.336 1 86.38 41 HIS B C 1
ATOM 1636 O O . HIS B 1 41 ? -5.152 -8.297 -14.766 1 86.38 41 HIS B O 1
ATOM 1642 N N . PRO B 1 42 ? -3.199 -8.109 -13.719 1 80.81 42 PRO B N 1
ATOM 1643 C CA . PRO B 1 42 ? -3.549 -6.805 -13.148 1 80.81 42 PRO B CA 1
ATOM 1644 C C . PRO B 1 42 ? -3.557 -5.695 -14.195 1 80.81 42 PRO B C 1
ATOM 1646 O O . PRO B 1 42 ? -2.766 -5.727 -15.141 1 80.81 42 PRO B O 1
ATOM 1649 N N . ASN B 1 43 ? -4.57 -4.809 -13.953 1 75.88 43 ASN B N 1
ATOM 1650 C CA . ASN B 1 43 ? -4.512 -3.469 -14.523 1 75.88 43 ASN B CA 1
ATOM 1651 C C . ASN B 1 43 ? -3.6 -2.555 -13.711 1 75.88 43 ASN B C 1
ATOM 1653 O O . ASN B 1 43 ? -3.803 -2.377 -12.508 1 75.88 43 ASN B O 1
ATOM 1657 N N . PRO B 1 44 ? -2.529 -2.066 -14.453 1 74.75 44 PRO B N 1
ATOM 1658 C CA . PRO B 1 44 ? -1.556 -1.281 -13.695 1 74.75 44 PRO B CA 1
ATOM 1659 C C . PRO B 1 44 ? -2.199 -0.135 -12.914 1 74.75 44 PRO B C 1
ATOM 1661 O O . PRO B 1 44 ? -1.738 0.209 -11.828 1 74.75 44 PRO B O 1
ATOM 1664 N N . LYS B 1 45 ? -3.283 0.384 -13.461 1 67.94 45 LYS B N 1
ATOM 1665 C CA . LYS B 1 45 ? -3.92 1.543 -12.844 1 67.94 45 LYS B CA 1
ATOM 1666 C C . LYS B 1 45 ? -4.699 1.14 -11.594 1 67.94 45 LYS B C 1
ATOM 1668 O O . LYS B 1 45 ? -4.961 1.972 -10.719 1 67.94 45 LYS B O 1
ATOM 1673 N N . ARG B 1 46 ? -5.023 -0.098 -11.547 1 68.56 46 ARG B N 1
ATOM 1674 C CA . ARG B 1 46 ? -5.867 -0.533 -10.445 1 68.56 46 ARG B CA 1
ATOM 1675 C C . ARG B 1 46 ? -5.152 -1.57 -9.586 1 68.56 46 ARG B C 1
ATOM 1677 O O . ARG B 1 46 ? -5.773 -2.229 -8.75 1 68.56 46 ARG B O 1
ATOM 1684 N N . PHE B 1 47 ? -3.955 -1.785 -9.82 1 76.81 47 PHE B N 1
ATOM 1685 C CA . PHE B 1 47 ? -3.17 -2.814 -9.156 1 76.81 47 PHE B CA 1
ATOM 1686 C C . PHE B 1 47 ? -3.311 -2.701 -7.641 1 76.81 47 PHE B C 1
ATOM 1688 O O . PHE B 1 47 ? -3.758 -3.643 -6.98 1 76.81 47 PHE B O 1
ATOM 1695 N N . TRP B 1 48 ? -3.096 -1.552 -7.145 1 70.06 48 TRP B N 1
ATOM 1696 C CA . TRP B 1 48 ? -3.064 -1.376 -5.695 1 70.06 48 TRP B CA 1
ATOM 1697 C C . TRP B 1 48 ? -4.477 -1.333 -5.121 1 70.06 48 TRP B C 1
ATOM 1699 O O . TRP B 1 48 ? -4.68 -1.572 -3.93 1 70.06 48 TRP B O 1
ATOM 1709 N N . HIS B 1 49 ? -5.379 -1.052 -5.949 1 65.31 49 HIS B N 1
ATOM 1710 C CA . HIS B 1 49 ? -6.77 -1.078 -5.516 1 65.31 49 HIS B CA 1
ATOM 1711 C C . HIS B 1 49 ? -7.188 -2.48 -5.082 1 65.31 49 HIS B C 1
ATOM 1713 O O . HIS B 1 49 ? -7.973 -2.637 -4.145 1 65.31 49 HIS B O 1
ATOM 1719 N N . TYR B 1 50 ? -6.527 -3.395 -5.723 1 68.75 50 TYR B N 1
ATOM 1720 C CA . TYR B 1 50 ? -6.996 -4.758 -5.5 1 68.75 50 TYR B CA 1
ATOM 1721 C C . TYR B 1 50 ? -6.012 -5.535 -4.629 1 68.75 50 TYR B C 1
ATOM 1723 O O . TYR B 1 50 ? -6.395 -6.492 -3.955 1 68.75 50 TYR B O 1
ATOM 1731 N N . ILE B 1 51 ? -4.785 -5.094 -4.621 1 71.94 51 ILE B N 1
ATOM 1732 C CA . ILE B 1 51 ? -3.744 -5.867 -3.955 1 71.94 51 ILE B CA 1
ATOM 1733 C C . ILE B 1 51 ? -3.686 -5.496 -2.477 1 71.94 51 ILE B C 1
ATOM 1735 O O . ILE B 1 51 ? -3.514 -4.324 -2.131 1 71.94 51 ILE B O 1
ATOM 1739 N N . GLY B 1 52 ? -3.834 -6.512 -1.666 1 65.5 52 GLY B N 1
ATOM 1740 C CA . GLY B 1 52 ? -3.584 -6.332 -0.245 1 65.5 52 GLY B CA 1
ATOM 1741 C C . GLY B 1 52 ? -4.703 -5.598 0.468 1 65.5 52 GLY B C 1
ATOM 1742 O O . GLY B 1 52 ? -4.488 -5 1.526 1 65.5 52 GLY B O 1
ATOM 1743 N N . ARG B 1 53 ? -5.75 -5.34 -0.073 1 61.62 53 ARG B N 1
ATOM 1744 C CA . ARG B 1 53 ? -6.844 -4.645 0.6 1 61.62 53 ARG B CA 1
ATOM 1745 C C . ARG B 1 53 ? -7.703 -5.617 1.402 1 61.62 53 ARG B C 1
ATOM 1747 O O . ARG B 1 53 ? -7.73 -5.555 2.633 1 61.62 53 ARG B O 1
ATOM 1754 N N . GLU B 1 54 ? -8.375 -6.426 0.748 1 63.06 54 GLU B N 1
ATOM 1755 C CA . GLU B 1 54 ? -9.305 -7.332 1.416 1 63.06 54 GLU B CA 1
ATOM 1756 C C . GLU B 1 54 ? -8.656 -8.688 1.694 1 63.06 54 GLU B C 1
ATOM 1758 O O . GLU B 1 54 ? -9 -9.352 2.672 1 63.06 54 GLU B O 1
ATOM 1763 N N . ARG B 1 55 ? -7.789 -9.023 0.794 1 77.06 55 ARG B N 1
ATOM 1764 C CA . ARG B 1 55 ? -7.086 -10.297 0.877 1 77.06 55 ARG B CA 1
ATOM 1765 C C . ARG B 1 55 ? -5.586 -10.109 0.688 1 77.06 55 ARG B C 1
ATOM 1767 O O . ARG B 1 55 ? -5.152 -9.148 0.053 1 77.06 55 ARG B O 1
ATOM 1774 N N . HIS B 1 56 ? -4.906 -10.992 1.326 1 84.94 56 HIS B N 1
ATOM 1775 C CA . HIS B 1 56 ? -3.504 -11.062 0.939 1 84.94 56 HIS B CA 1
ATOM 1776 C C . HIS B 1 56 ? -3.357 -11.328 -0.556 1 84.94 56 HIS B C 1
ATOM 1778 O O . HIS B 1 56 ? -4.312 -11.734 -1.217 1 84.94 56 HIS B O 1
ATOM 1784 N N . ALA B 1 57 ? -2.211 -11.008 -1.031 1 89.06 57 ALA B N 1
ATOM 1785 C CA . ALA B 1 57 ? -1.974 -11.273 -2.447 1 89.06 57 ALA B CA 1
ATOM 1786 C C . ALA B 1 57 ? -0.607 -11.922 -2.66 1 89.06 57 ALA B C 1
ATOM 1788 O O . ALA B 1 57 ? 0.381 -11.516 -2.045 1 89.06 57 ALA B O 1
ATOM 1789 N N . LEU B 1 58 ? -0.624 -12.969 -3.354 1 94.19 58 LEU B N 1
ATOM 1790 C CA . LEU B 1 58 ? 0.59 -13.562 -3.895 1 94.19 58 LEU B CA 1
ATOM 1791 C C . LEU B 1 58 ? 0.775 -13.188 -5.359 1 94.19 58 LEU B C 1
ATOM 1793 O O . LEU B 1 58 ? -0.042 -13.555 -6.207 1 94.19 58 LEU B O 1
ATOM 1797 N N . VAL B 1 59 ? 1.862 -12.453 -5.613 1 93.5 59 VAL B N 1
ATOM 1798 C CA . VAL B 1 59 ? 2.061 -11.891 -6.941 1 93.5 59 VAL B CA 1
ATOM 1799 C C . VAL B 1 59 ? 3.32 -12.484 -7.57 1 93.5 59 VAL B C 1
ATOM 1801 O O . VAL B 1 59 ? 4.391 -12.469 -6.961 1 93.5 59 VAL B O 1
ATOM 1804 N N . ALA B 1 60 ? 3.141 -13.039 -8.773 1 97.38 60 ALA B N 1
ATOM 1805 C CA . ALA B 1 60 ? 4.27 -13.398 -9.625 1 97.38 60 ALA B CA 1
ATOM 1806 C C . ALA B 1 60 ? 4.602 -12.281 -10.602 1 97.38 60 ALA B C 1
ATOM 1808 O O . ALA B 1 60 ? 3.781 -11.93 -11.453 1 97.38 60 ALA B O 1
ATOM 1809 N N . PHE B 1 61 ? 5.688 -11.703 -10.414 1 96.75 61 PHE B N 1
ATOM 1810 C CA . PHE B 1 61 ? 6.223 -10.781 -11.406 1 96.75 61 PHE B CA 1
ATOM 1811 C C . PHE B 1 61 ? 7.039 -11.531 -12.453 1 96.75 61 PHE B C 1
ATOM 1813 O O . PHE B 1 61 ? 8.062 -12.141 -12.133 1 96.75 61 PHE B O 1
ATOM 1820 N N . VAL B 1 62 ? 6.551 -11.43 -13.766 1 97.5 62 VAL B N 1
ATOM 1821 C CA . VAL B 1 62 ? 7.137 -12.328 -14.758 1 97.5 62 VAL B CA 1
ATOM 1822 C C . VAL B 1 62 ? 7.43 -11.562 -16.047 1 97.5 62 VAL B C 1
ATOM 1824 O O . VAL B 1 62 ? 6.84 -10.5 -16.281 1 97.5 62 VAL B O 1
ATOM 1827 N N . GLN B 1 63 ? 8.359 -12.109 -16.781 1 96.81 63 GLN B N 1
ATOM 1828 C CA . GLN B 1 63 ? 8.562 -11.742 -18.188 1 96.81 63 GLN B CA 1
ATOM 1829 C C . GLN B 1 63 ? 7.93 -12.766 -19.109 1 96.81 63 GLN B C 1
ATOM 1831 O O . GLN B 1 63 ? 7.59 -13.875 -18.688 1 96.81 63 GLN B O 1
ATOM 1836 N N . LYS B 1 64 ? 7.695 -12.266 -20.297 1 94.44 64 LYS B N 1
ATOM 1837 C CA . LYS B 1 64 ? 7.148 -13.195 -21.297 1 94.44 64 LYS B CA 1
ATOM 1838 C C . LYS B 1 64 ? 8.234 -14.102 -21.859 1 94.44 64 LYS B C 1
ATOM 1840 O O . LYS B 1 64 ? 8.562 -14.016 -23.047 1 94.44 64 LYS B O 1
ATOM 1845 N N . ASP B 1 65 ? 8.906 -14.812 -21.062 1 96.88 65 ASP B N 1
ATOM 1846 C CA . ASP B 1 65 ? 9.898 -15.828 -21.406 1 96.88 65 ASP B CA 1
ATOM 1847 C C . ASP B 1 65 ? 9.531 -17.172 -20.812 1 96.88 65 ASP B C 1
ATOM 1849 O O . ASP B 1 65 ? 8.453 -17.344 -20.219 1 96.88 65 ASP B O 1
ATOM 1853 N N . ASP B 1 66 ? 10.359 -18.156 -21.031 1 97.31 66 ASP B N 1
ATOM 1854 C CA . ASP B 1 66 ? 10.031 -19.516 -20.609 1 97.31 66 ASP B CA 1
ATOM 1855 C C . ASP B 1 66 ? 9.93 -19.625 -19.094 1 97.31 66 ASP B C 1
ATOM 1857 O O . ASP B 1 66 ? 8.953 -20.156 -18.562 1 97.31 66 ASP B O 1
ATOM 1861 N N . PRO B 1 67 ? 10.945 -19.141 -18.375 1 97.38 67 PRO B N 1
ATOM 1862 C CA . PRO B 1 67 ? 10.781 -19.203 -16.922 1 97.38 67 PRO B CA 1
ATOM 1863 C C . PRO B 1 67 ? 9.516 -18.5 -16.438 1 97.38 67 PRO B C 1
ATOM 1865 O O . PRO B 1 67 ? 8.859 -18.969 -15.516 1 97.38 67 PRO B O 1
ATOM 1868 N N . GLY B 1 68 ? 9.25 -17.344 -17 1 97.75 68 GLY B N 1
ATOM 1869 C CA . GLY B 1 68 ? 8.023 -16.641 -16.672 1 97.75 68 GLY 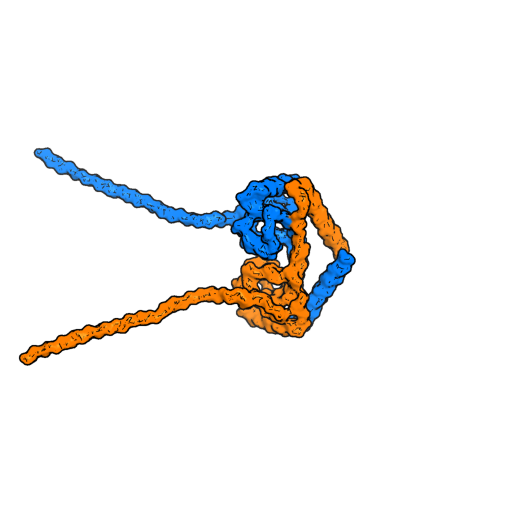B CA 1
ATOM 1870 C C . GLY B 1 68 ? 6.777 -17.453 -16.953 1 97.75 68 GLY B C 1
ATOM 1871 O O . GLY B 1 68 ? 5.852 -17.484 -16.141 1 97.75 68 GLY B O 1
ATOM 1872 N N . ARG B 1 69 ? 6.812 -18.078 -18.047 1 96.94 69 ARG B N 1
ATOM 1873 C CA . ARG B 1 69 ? 5.676 -18.922 -18.422 1 96.94 69 ARG B CA 1
ATOM 1874 C C . ARG B 1 69 ? 5.531 -20.094 -17.453 1 96.94 69 ARG B C 1
ATOM 1876 O O . ARG B 1 69 ? 4.414 -20.469 -17.094 1 96.94 69 ARG B O 1
ATOM 1883 N N . GLN B 1 70 ? 6.602 -20.672 -17.125 1 97.62 70 GLN B N 1
ATOM 1884 C CA . GLN B 1 70 ? 6.582 -21.766 -16.172 1 97.62 70 GLN B CA 1
ATOM 1885 C C . GLN B 1 70 ? 5.988 -21.328 -14.828 1 97.62 70 GLN B C 1
ATOM 1887 O O . GLN B 1 70 ? 5.156 -22.031 -14.25 1 97.62 70 GLN B O 1
ATOM 1892 N N . LEU B 1 71 ? 6.398 -20.234 -14.367 1 97.88 71 LEU B N 1
ATOM 1893 C CA . LEU B 1 71 ? 5.883 -19.75 -13.086 1 97.88 71 LEU B CA 1
ATOM 1894 C C . LEU B 1 71 ? 4.395 -19.438 -13.188 1 97.88 71 LEU B C 1
ATOM 1896 O O . LEU B 1 71 ? 3.637 -19.703 -12.25 1 97.88 71 LEU B O 1
ATOM 1900 N N . ALA B 1 72 ? 4.031 -18.875 -14.258 1 97 72 ALA B N 1
ATOM 1901 C CA . ALA B 1 72 ? 2.609 -18.609 -14.469 1 97 72 ALA B CA 1
ATOM 1902 C C . ALA B 1 72 ? 1.79 -19.891 -14.359 1 97 72 ALA B C 1
ATOM 1904 O O . ALA B 1 72 ? 0.719 -19.906 -13.742 1 97 72 ALA B O 1
ATOM 1905 N N . ALA B 1 73 ? 2.273 -20.953 -14.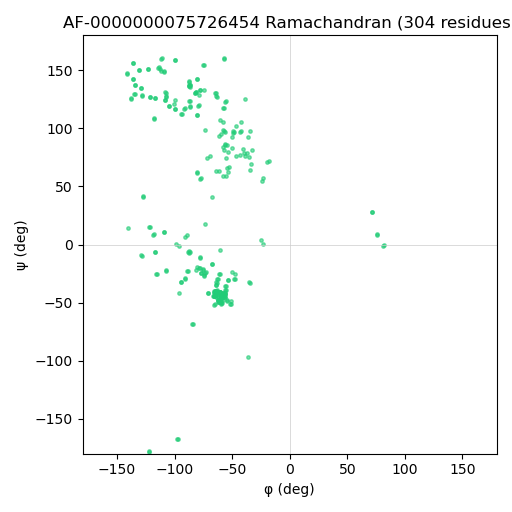922 1 97.88 73 ALA B N 1
ATOM 1906 C CA . ALA B 1 73 ? 1.603 -22.25 -14.844 1 97.88 73 ALA B CA 1
ATOM 1907 C C . ALA B 1 73 ? 1.541 -22.75 -13.398 1 97.88 73 ALA B C 1
ATOM 1909 O O . ALA B 1 73 ? 0.551 -23.359 -12.992 1 97.88 73 ALA B O 1
ATOM 1910 N N . VAL B 1 74 ? 2.594 -22.562 -12.734 1 97.44 74 VAL B N 1
ATOM 1911 C CA . VAL B 1 74 ? 2.648 -22.938 -11.328 1 97.44 74 VAL B CA 1
ATOM 1912 C C . VAL B 1 74 ? 1.55 -22.219 -10.555 1 97.44 74 VAL B C 1
ATOM 1914 O O . VAL B 1 74 ? 0.891 -22.797 -9.695 1 97.44 74 VAL B O 1
ATOM 1917 N N . PHE B 1 75 ? 1.338 -20.906 -10.844 1 97.62 75 PHE B N 1
ATOM 1918 C CA . PHE B 1 75 ? 0.303 -20.141 -10.164 1 97.62 75 PHE B CA 1
ATOM 1919 C C . PHE B 1 75 ? -1.08 -20.703 -10.477 1 97.62 75 PHE B C 1
ATOM 1921 O O . PHE B 1 75 ? -1.971 -20.688 -9.617 1 97.62 75 PHE B O 1
ATOM 1928 N N . GLU B 1 76 ? -1.22 -21.203 -11.617 1 96.12 76 GLU B N 1
ATOM 1929 C CA . GLU B 1 76 ? -2.482 -21.844 -11.953 1 96.12 76 GLU B CA 1
ATOM 1930 C C . GLU B 1 76 ? -2.707 -23.094 -11.094 1 96.12 76 GLU B C 1
ATOM 1932 O O . GLU B 1 76 ? -3.834 -23.375 -10.68 1 96.12 76 GLU B O 1
ATOM 1937 N N . GLN B 1 77 ? -1.676 -23.844 -10.891 1 96.88 77 GLN B N 1
ATOM 1938 C CA . GLN B 1 77 ? -1.756 -25.016 -10.016 1 96.88 77 GLN B CA 1
ATOM 1939 C C . GLN B 1 77 ? -2.062 -24.594 -8.578 1 96.88 77 GLN B C 1
ATOM 1941 O O . GLN B 1 77 ? -2.863 -25.25 -7.902 1 96.88 77 GLN B O 1
ATOM 1946 N N . ILE B 1 78 ? -1.431 -23.547 -8.148 1 96.38 78 ILE B N 1
ATOM 1947 C CA . ILE B 1 78 ? -1.616 -23.047 -6.785 1 96.38 78 ILE B CA 1
ATOM 1948 C C . ILE B 1 78 ? -3.08 -22.672 -6.566 1 96.38 78 ILE B C 1
ATOM 1950 O O . ILE B 1 78 ? -3.627 -22.875 -5.48 1 96.38 78 ILE B O 1
ATOM 1954 N N . GLN B 1 79 ? -3.59 -22.078 -7.562 1 94.75 79 GLN B N 1
ATOM 1955 C CA . GLN B 1 79 ? -4.984 -21.656 -7.508 1 94.75 79 GLN B CA 1
ATOM 1956 C C . GLN B 1 79 ? -5.887 -22.781 -7.004 1 94.75 79 GLN B C 1
ATOM 1958 O O . GLN B 1 79 ? -6.871 -22.516 -6.309 1 94.75 79 GLN B O 1
ATOM 1963 N N . GLU B 1 80 ? -5.547 -24 -7.234 1 93.62 80 GLU B N 1
ATOM 1964 C CA . GLU B 1 80 ? -6.355 -25.156 -6.879 1 93.62 80 GLU B CA 1
ATOM 1965 C C . GLU B 1 80 ? -6.07 -25.609 -5.453 1 93.62 80 GLU B C 1
ATOM 1967 O O . GLU B 1 80 ? -6.789 -26.453 -4.906 1 93.62 80 GLU B O 1
ATOM 1972 N N . MET B 1 81 ? -5.102 -25 -4.852 1 93.69 81 MET B N 1
ATOM 1973 C CA . MET B 1 81 ? -4.617 -25.5 -3.572 1 93.69 81 MET B CA 1
ATOM 1974 C C . MET B 1 81 ? -4.836 -24.484 -2.461 1 93.69 81 MET B C 1
ATOM 1976 O O . MET B 1 81 ? -4.566 -24.766 -1.292 1 93.69 81 MET B O 1
ATOM 1980 N N . ILE B 1 82 ? -5.285 -23.297 -2.818 1 91.12 82 ILE B N 1
ATOM 1981 C CA . ILE B 1 82 ? -5.34 -22.234 -1.822 1 91.12 82 ILE B CA 1
ATOM 1982 C C . ILE B 1 82 ? -6.797 -21.906 -1.508 1 91.12 82 ILE B C 1
ATOM 1984 O O . ILE B 1 82 ? -7.699 -22.25 -2.275 1 91.12 82 ILE B O 1
ATOM 1988 N N . ASP B 1 83 ? -7.016 -21.266 -0.339 1 89.94 83 ASP B N 1
ATOM 1989 C CA . ASP B 1 83 ? -8.305 -20.688 0.026 1 89.94 83 ASP B CA 1
ATOM 1990 C C . ASP B 1 83 ? -8.5 -19.328 -0.645 1 89.94 83 ASP B C 1
ATOM 1992 O O . ASP B 1 83 ? -7.855 -18.344 -0.272 1 89.94 83 ASP B O 1
ATOM 1996 N N . PRO B 1 84 ? -9.43 -19.281 -1.575 1 87.88 84 PRO B N 1
ATOM 1997 C CA . PRO B 1 84 ? -9.594 -18.031 -2.334 1 87.88 84 PRO B CA 1
ATOM 1998 C C . PRO B 1 84 ? -10.109 -16.891 -1.477 1 87.88 84 PRO B C 1
ATOM 2000 O O . PRO B 1 84 ? -10.008 -15.719 -1.871 1 87.88 84 PRO B O 1
ATOM 2003 N N . SER B 1 85 ? -10.648 -17.125 -0.344 1 85.75 85 SER B N 1
ATOM 2004 C CA . SER B 1 85 ? -11.148 -16.078 0.537 1 85.75 85 SER B CA 1
ATOM 2005 C C . SER B 1 85 ? -10.008 -15.391 1.285 1 85.75 85 SER B C 1
ATOM 2007 O O . SER B 1 85 ? -10.195 -14.32 1.863 1 85.75 85 SER B O 1
ATOM 2009 N N . LYS B 1 86 ? -8.836 -15.953 1.224 1 84.5 86 LYS B N 1
ATOM 2010 C CA . LYS B 1 86 ? -7.742 -15.406 2.021 1 84.5 86 LYS B CA 1
ATOM 2011 C C . LYS B 1 86 ? -6.633 -14.852 1.131 1 84.5 86 LYS B C 1
ATOM 2013 O O . LYS B 1 86 ? -5.84 -14.016 1.566 1 84.5 86 LYS B O 1
ATOM 2018 N N . LEU B 1 87 ? -6.57 -15.398 -0.051 1 90.5 87 LEU B N 1
ATOM 2019 C CA . LEU B 1 87 ? -5.387 -15.086 -0.848 1 90.5 87 LEU B CA 1
ATOM 2020 C C . LEU B 1 87 ? -5.766 -14.82 -2.301 1 90.5 87 LEU B C 1
ATOM 2022 O O . LEU B 1 87 ? -6.434 -15.641 -2.934 1 90.5 87 LEU B O 1
ATOM 2026 N N . ASN B 1 88 ? -5.352 -13.672 -2.795 1 89.94 88 ASN B N 1
ATOM 2027 C CA . ASN B 1 88 ? -5.391 -13.383 -4.223 1 89.94 88 ASN B CA 1
ATOM 2028 C C . ASN B 1 88 ? -4.125 -13.867 -4.93 1 89.94 88 ASN B C 1
ATOM 2030 O O . ASN B 1 88 ? -3.023 -13.727 -4.398 1 89.94 88 ASN B O 1
ATOM 2034 N N . LEU B 1 89 ? -4.352 -14.484 -6.133 1 94.12 89 LEU B N 1
ATOM 2035 C CA . LEU B 1 89 ? -3.227 -14.883 -6.973 1 94.12 89 LEU B CA 1
ATOM 2036 C C . LEU B 1 89 ? -3.127 -13.992 -8.203 1 94.12 89 LEU B C 1
ATOM 2038 O O . LEU B 1 89 ? -4.094 -13.867 -8.961 1 94.12 89 LEU B O 1
ATOM 2042 N N . VAL B 1 90 ? -1.953 -13.406 -8.336 1 93.75 90 VAL B N 1
ATOM 2043 C CA . VAL B 1 90 ? -1.771 -12.43 -9.406 1 93.75 90 VAL B CA 1
ATOM 2044 C C . VAL B 1 90 ? -0.521 -12.781 -10.211 1 93.75 90 VAL B C 1
ATOM 2046 O O . VAL B 1 90 ? 0.516 -13.125 -9.641 1 93.75 90 VAL B O 1
ATOM 2049 N N . VAL B 1 91 ? -0.659 -12.727 -11.508 1 95.69 91 VAL B N 1
ATOM 2050 C CA . VAL B 1 91 ? 0.488 -12.828 -12.406 1 95.69 91 VAL B CA 1
ATOM 2051 C C . VAL B 1 91 ? 0.621 -11.539 -13.211 1 95.69 91 VAL B C 1
ATOM 2053 O O . VAL B 1 91 ? -0.242 -11.227 -14.039 1 95.69 91 VAL B O 1
ATOM 2056 N N . GLY B 1 92 ? 1.66 -10.758 -12.875 1 95.31 92 GLY B N 1
ATOM 2057 C CA . GLY B 1 92 ? 1.906 -9.492 -13.539 1 95.31 92 GLY B CA 1
ATOM 2058 C C . GLY B 1 92 ? 3.102 -9.523 -14.469 1 95.31 92 GLY B C 1
ATOM 2059 O O . GLY B 1 92 ? 4.219 -9.828 -14.047 1 95.31 92 GLY B O 1
ATOM 2060 N N . GLU B 1 93 ? 2.855 -9.109 -15.68 1 94.31 93 GLU B N 1
ATOM 2061 C CA . GLU B 1 93 ? 3.936 -9.039 -16.656 1 94.31 93 GLU B CA 1
ATOM 2062 C C . GLU B 1 93 ? 4.66 -7.695 -16.578 1 94.31 93 GLU B C 1
ATOM 2064 O O . GLU B 1 93 ? 4.023 -6.648 -16.453 1 94.31 93 GLU B O 1
ATOM 2069 N N . THR B 1 94 ? 5.992 -7.797 -16.734 1 92.88 94 THR B N 1
ATOM 2070 C CA . THR B 1 94 ? 6.855 -6.645 -16.5 1 92.88 94 THR B CA 1
ATOM 2071 C C . THR B 1 94 ? 6.426 -5.469 -17.375 1 92.88 94 THR B C 1
ATOM 2073 O O . THR B 1 94 ? 6.438 -4.32 -16.922 1 92.88 94 THR B O 1
ATOM 2076 N N . PHE B 1 95 ? 5.969 -5.703 -18.578 1 89 95 PHE B N 1
ATOM 2077 C CA . PHE B 1 95 ? 5.648 -4.613 -19.5 1 89 95 PHE B CA 1
ATOM 2078 C C . PHE B 1 95 ? 4.367 -3.906 -19.078 1 89 95 PHE B C 1
ATOM 2080 O O . PHE B 1 95 ? 4.16 -2.736 -19.406 1 89 95 PHE B O 1
ATOM 2087 N N . GLN B 1 96 ? 3.549 -4.543 -18.391 1 87.5 96 GLN B N 1
ATOM 2088 C CA . GLN B 1 96 ? 2.248 -4.004 -18.016 1 87.5 96 GLN B CA 1
ATOM 2089 C C . GLN B 1 96 ? 2.326 -3.266 -16.672 1 87.5 96 GLN B C 1
ATOM 2091 O O . GLN B 1 96 ? 1.596 -2.297 -16.453 1 87.5 96 GLN B O 1
ATOM 2096 N N . ILE B 1 97 ? 3.244 -3.684 -15.812 1 88.44 97 ILE B N 1
ATOM 2097 C CA . ILE B 1 97 ? 3.217 -3.16 -14.453 1 88.44 97 ILE B CA 1
ATOM 2098 C C . ILE B 1 97 ? 4.594 -2.613 -14.078 1 88.44 97 ILE B C 1
ATOM 2100 O O . ILE B 1 97 ? 5.066 -2.816 -12.961 1 88.44 97 ILE B O 1
ATOM 2104 N N . GLY B 1 98 ? 5.18 -1.938 -15.047 1 87.25 98 GLY B N 1
ATOM 2105 C CA . GLY B 1 98 ? 6.527 -1.41 -14.891 1 87.25 98 GLY B CA 1
ATOM 2106 C C . GLY B 1 98 ? 6.668 -0.483 -13.703 1 87.25 98 GLY B C 1
ATOM 2107 O O . GLY B 1 98 ? 7.629 -0.585 -12.938 1 87.25 98 GLY B O 1
ATOM 2108 N N . GLN B 1 99 ? 5.719 0.401 -13.523 1 76.5 99 GLN B N 1
ATOM 2109 C CA . GLN B 1 99 ? 5.789 1.363 -12.43 1 76.5 99 GLN B CA 1
ATOM 2110 C C . GLN B 1 99 ? 5.73 0.661 -11.078 1 76.5 99 GLN B C 1
ATOM 2112 O O . GLN B 1 99 ? 6.445 1.038 -10.148 1 76.5 99 GLN B O 1
ATOM 2117 N N . ILE B 1 100 ? 4.91 -0.32 -10.977 1 77.88 100 ILE B N 1
ATOM 2118 C CA . ILE B 1 100 ? 4.785 -1.078 -9.742 1 77.88 100 ILE B CA 1
ATOM 2119 C C . ILE B 1 100 ? 6.109 -1.77 -9.422 1 77.88 100 ILE B C 1
ATOM 2121 O O . ILE B 1 100 ? 6.559 -1.772 -8.273 1 77.88 100 ILE B O 1
ATOM 2125 N N . ILE B 1 101 ? 6.707 -2.359 -10.461 1 85.19 101 ILE B N 1
ATOM 2126 C CA . ILE B 1 101 ? 7.984 -3.055 -10.328 1 85.19 101 ILE B CA 1
ATOM 2127 C C . ILE B 1 101 ? 9.047 -2.09 -9.805 1 85.19 101 ILE B C 1
ATOM 2129 O O . ILE B 1 101 ? 9.773 -2.414 -8.859 1 85.19 101 ILE B O 1
ATOM 2133 N N . GLU B 1 102 ? 9.031 -0.94 -10.359 1 79.25 102 GLU B N 1
ATOM 2134 C CA . GLU B 1 102 ? 9.977 0.085 -9.922 1 79.25 102 GLU B CA 1
ATOM 2135 C C . GLU B 1 102 ? 9.703 0.495 -8.477 1 79.25 102 GLU B C 1
ATOM 2137 O O . GLU B 1 102 ? 10.625 0.569 -7.66 1 79.25 102 GLU B O 1
ATOM 2142 N N . ASP B 1 103 ? 8.508 0.65 -8.234 1 70.56 103 ASP B N 1
ATOM 2143 C CA . ASP B 1 103 ? 8.109 1.086 -6.902 1 70.56 103 ASP B CA 1
ATOM 2144 C C . ASP B 1 103 ? 8.484 0.045 -5.852 1 70.56 103 ASP B C 1
ATOM 2146 O O . ASP B 1 103 ? 8.812 0.394 -4.715 1 70.56 103 ASP B O 1
ATOM 2150 N N . GLN B 1 104 ? 8.398 -1.213 -6.227 1 76.19 104 GLN B N 1
ATOM 2151 C CA . GLN B 1 104 ? 8.648 -2.299 -5.281 1 76.19 104 GLN B CA 1
ATOM 2152 C C . GLN B 1 104 ? 10.133 -2.658 -5.242 1 76.19 104 GLN B C 1
ATOM 2154 O O . GLN B 1 104 ? 10.547 -3.502 -4.449 1 76.19 104 GLN B O 1
ATOM 2159 N N . GLY B 1 105 ? 10.883 -2.078 -6.121 1 78.56 105 GLY B N 1
ATOM 2160 C CA . GLY B 1 105 ? 12.312 -2.346 -6.16 1 78.56 105 GLY B CA 1
ATOM 2161 C C . GLY B 1 105 ? 12.648 -3.73 -6.68 1 78.56 105 GLY B C 1
ATOM 2162 O O . GLY B 1 105 ? 13.641 -4.336 -6.262 1 78.56 105 GLY B O 1
ATOM 2163 N N . ILE B 1 106 ? 11.836 -4.246 -7.469 1 86.44 106 ILE B N 1
ATOM 2164 C CA . ILE B 1 106 ? 12.055 -5.574 -8.031 1 86.44 106 ILE B CA 1
ATOM 2165 C C . ILE B 1 106 ? 13 -5.477 -9.227 1 86.44 106 ILE B C 1
ATOM 2167 O O . ILE B 1 106 ? 12.758 -4.707 -10.156 1 86.44 106 ILE B O 1
ATOM 2171 N N . THR B 1 107 ? 14.055 -6.332 -9.234 1 91 107 THR B N 1
ATOM 2172 C CA . THR B 1 107 ? 15.07 -6.211 -10.273 1 91 107 THR B CA 1
ATOM 2173 C C . THR B 1 107 ? 15.312 -7.559 -10.945 1 91 107 THR B C 1
ATOM 2175 O O . THR B 1 107 ? 15.984 -7.629 -11.977 1 91 107 THR B O 1
ATOM 2178 N N . GLU B 1 108 ? 14.766 -8.57 -10.398 1 94.31 108 GLU B N 1
ATOM 2179 C CA . GLU B 1 108 ? 14.961 -9.906 -10.953 1 94.31 108 GLU B CA 1
ATOM 2180 C C . GLU B 1 108 ? 13.625 -10.562 -11.289 1 94.31 108 GLU B C 1
ATOM 2182 O O . GLU B 1 108 ? 12.625 -10.328 -10.609 1 94.31 108 GLU B O 1
ATOM 2187 N N . PHE B 1 109 ? 13.711 -11.445 -12.305 1 96.38 109 PHE B N 1
ATOM 2188 C CA . PHE B 1 109 ? 12.484 -12.102 -12.75 1 96.38 109 PHE B CA 1
ATOM 2189 C C . PHE B 1 109 ? 12.758 -13.562 -13.109 1 96.38 109 PHE B C 1
ATOM 2191 O O . PHE B 1 109 ? 13.844 -13.898 -13.578 1 96.38 109 PHE B O 1
ATOM 2198 N N . PRO B 1 110 ? 11.883 -14.477 -12.945 1 97.62 110 PRO B N 1
ATOM 2199 C CA . PRO B 1 110 ? 10.625 -14.18 -12.25 1 97.62 110 PRO B CA 1
ATOM 2200 C C . PRO B 1 110 ? 10.812 -14.039 -10.742 1 97.62 110 PRO B C 1
ATOM 2202 O O . PRO B 1 110 ? 11.766 -14.578 -10.18 1 97.62 110 PRO B O 1
ATOM 2205 N N . THR B 1 111 ? 9.883 -13.25 -10.062 1 96.69 111 THR B N 1
ATOM 2206 C CA . THR B 1 111 ? 9.875 -13.008 -8.625 1 96.69 111 THR B CA 1
ATOM 2207 C C . THR B 1 111 ? 8.461 -13.172 -8.062 1 96.69 111 THR B C 1
ATOM 2209 O O . THR B 1 111 ? 7.484 -12.781 -8.703 1 96.69 111 THR B O 1
ATOM 2212 N N . ILE B 1 112 ? 8.445 -13.836 -6.902 1 97.12 112 ILE B N 1
ATOM 2213 C CA . ILE B 1 112 ? 7.176 -13.969 -6.199 1 97.12 112 ILE B CA 1
ATOM 2214 C C . ILE B 1 112 ? 7.18 -13.086 -4.953 1 97.12 112 ILE B C 1
ATOM 2216 O O . ILE B 1 112 ? 8.133 -13.117 -4.172 1 97.12 112 ILE B O 1
ATOM 2220 N N . VAL B 1 113 ? 6.121 -12.312 -4.797 1 92.19 113 VAL B N 1
ATOM 2221 C CA . VAL B 1 113 ? 5.992 -11.445 -3.629 1 92.19 113 VAL B CA 1
ATOM 2222 C C . VAL B 1 113 ? 4.637 -11.672 -2.965 1 92.19 113 VAL B C 1
ATOM 2224 O O . VAL B 1 113 ? 3.609 -11.742 -3.645 1 92.19 113 VAL B O 1
ATOM 2227 N N . PHE B 1 114 ? 4.66 -11.914 -1.62 1 91.06 114 PHE B N 1
ATOM 2228 C CA . PHE B 1 114 ? 3.457 -11.977 -0.795 1 91.06 114 PHE B CA 1
ATOM 2229 C C . PHE B 1 114 ? 3.137 -10.602 -0.214 1 91.06 114 PHE B C 1
ATOM 2231 O O . PHE B 1 114 ? 3.951 -10.016 0.505 1 91.06 114 PHE B O 1
ATOM 2238 N N . PHE B 1 115 ? 1.941 -10.078 -0.644 1 84.69 115 PHE B N 1
ATOM 2239 C CA . PHE B 1 115 ? 1.449 -8.812 -0.116 1 84.69 115 PHE B CA 1
ATOM 2240 C C . PHE B 1 115 ? 0.401 -9.047 0.964 1 84.69 115 PHE B C 1
ATOM 2242 O O . PHE B 1 115 ? -0.598 -9.727 0.729 1 84.69 115 PHE B O 1
ATOM 2249 N N . ARG B 1 116 ? 0.589 -8.539 2.057 1 78.81 116 ARG B N 1
ATOM 2250 C CA . ARG B 1 116 ? -0.34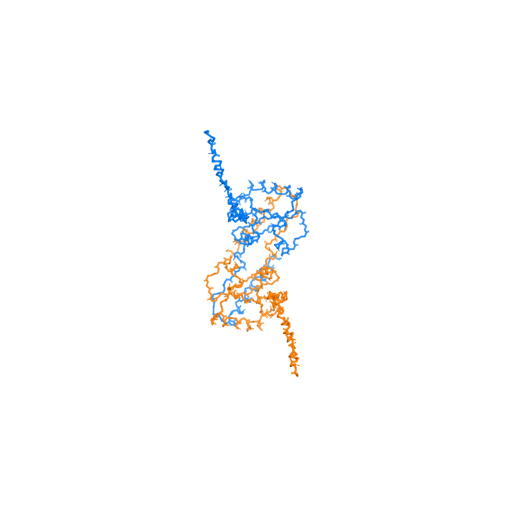5 -8.68 3.168 1 78.81 116 ARG B CA 1
ATOM 2251 C C . ARG B 1 116 ? -1.535 -7.742 3.006 1 78.81 116 ARG B C 1
ATOM 2253 O O . ARG B 1 116 ? -1.373 -6.594 2.582 1 78.81 116 ARG B O 1
ATOM 2260 N N . SER B 1 117 ? -2.84 -8.375 3.129 1 69.19 117 SER B N 1
ATOM 2261 C CA . SER B 1 117 ? -4.062 -7.594 2.975 1 69.19 117 SER B CA 1
ATOM 2262 C C . SER B 1 117 ? -4.145 -6.48 4.012 1 69.19 117 SER B C 1
ATOM 2264 O O . SER B 1 117 ? -4.898 -5.52 3.844 1 69.19 117 SER B O 1
ATOM 2266 N N . TYR B 1 118 ? -3.365 -6.309 4.898 1 51.53 118 TYR B N 1
ATOM 2267 C CA . TYR B 1 118 ? -3.643 -5.406 6.008 1 51.53 118 TYR B CA 1
ATOM 2268 C C . TYR B 1 118 ? -3.543 -3.949 5.566 1 51.53 118 TYR B C 1
ATOM 2270 O O . TYR B 1 118 ? -3.496 -3.043 6.398 1 51.53 118 TYR B O 1
ATOM 2278 N N . MET B 1 119 ? -3.602 -3.785 4.238 1 47.62 119 MET B N 1
ATOM 2279 C CA . MET B 1 119 ? -3.508 -2.379 3.857 1 47.62 119 MET B CA 1
ATOM 2280 C C . MET B 1 119 ? -4.617 -1.562 4.516 1 47.62 119 MET B C 1
ATOM 2282 O O . MET B 1 119 ? -4.406 -0.406 4.883 1 47.62 119 MET B O 1
ATOM 2286 N N . LYS B 1 120 ? -5.789 -2.121 4.395 1 46.03 120 LYS B N 1
ATOM 2287 C CA . LYS B 1 120 ? -6.785 -1.273 5.043 1 46.03 120 LYS B CA 1
ATOM 2288 C C . LYS B 1 120 ? -6.324 -0.843 6.434 1 46.03 120 LYS B C 1
ATOM 2290 O O . LYS B 1 120 ? -6.672 0.243 6.898 1 46.03 120 LYS B O 1
ATOM 2295 N N . LYS B 1 121 ? -5.449 -1.66 7.023 1 50.53 121 LYS B N 1
ATOM 2296 C CA . LYS B 1 121 ? -5.078 -1.386 8.406 1 50.53 121 LYS B CA 1
ATOM 2297 C C . LYS B 1 121 ? -3.879 -0.447 8.484 1 50.53 121 LYS B C 1
ATOM 2299 O O . LYS B 1 121 ? -3.463 -0.047 9.57 1 50.53 121 LYS B O 1
ATOM 2304 N N . TRP B 1 122 ? -3.619 0.02 7.203 1 61.84 122 TRP B N 1
ATOM 2305 C CA . TRP B 1 122 ? -2.361 0.76 7.176 1 61.84 122 TRP B CA 1
ATOM 2306 C C . TRP B 1 122 ? -2.607 2.258 7.312 1 61.84 122 TRP B C 1
ATOM 2308 O O . TRP B 1 122 ? -1.661 3.045 7.387 1 61.84 122 TRP B O 1
ATOM 2318 N N . SER B 1 123 ? -3.916 2.402 7.387 1 74.12 123 SER B N 1
ATOM 2319 C CA . SER B 1 123 ? -4.211 3.82 7.562 1 74.12 123 SER B CA 1
ATOM 2320 C C . SER B 1 123 ? -5.281 4.039 8.625 1 74.12 123 SER B C 1
ATOM 2322 O O . SER B 1 123 ? -6.121 3.166 8.852 1 74.12 123 SER B O 1
ATOM 2324 N N . THR B 1 124 ? -5.102 5.023 9.336 1 82.06 124 THR B N 1
ATOM 2325 C CA . THR B 1 124 ? -6.078 5.434 10.344 1 82.06 124 THR B CA 1
ATOM 2326 C C . THR B 1 124 ? -6.559 6.859 10.078 1 82.06 124 THR B C 1
ATOM 2328 O O . THR B 1 124 ? -5.746 7.766 9.875 1 82.06 124 THR B O 1
ATOM 2331 N N . LYS B 1 125 ? -7.875 6.938 10.031 1 89.31 125 LYS B N 1
ATOM 2332 C CA . LYS B 1 125 ? -8.461 8.266 9.867 1 89.31 125 LYS B CA 1
ATOM 2333 C C . LYS B 1 125 ? -8.453 9.031 11.188 1 89.31 125 LYS B C 1
ATOM 2335 O O . LYS B 1 125 ? -8.758 8.469 12.242 1 89.31 125 LYS B O 1
ATOM 2340 N N . TYR B 1 126 ? -8.016 10.281 11.109 1 94.75 126 TYR B N 1
ATOM 2341 C CA . TYR B 1 126 ? -8.109 11.148 12.273 1 94.75 126 TYR B CA 1
ATOM 2342 C C . TYR B 1 126 ? -9.508 11.734 12.406 1 94.75 126 TYR B C 1
ATOM 2344 O O . TYR B 1 126 ? -10.047 12.305 11.453 1 94.75 126 TYR B O 1
ATOM 2352 N N . GLU B 1 127 ? -10.117 11.672 13.562 1 92.38 127 GLU B N 1
ATOM 2353 C CA . GLU B 1 127 ? -11.484 12.133 13.773 1 92.38 127 GLU B CA 1
ATOM 2354 C C . GLU B 1 127 ? -11.547 13.211 14.852 1 92.38 127 GLU B C 1
ATOM 2356 O O . GLU B 1 127 ? -12.633 13.57 15.312 1 92.38 127 GLU B O 1
ATOM 2361 N N . GLY B 1 128 ? -10.492 13.797 15.227 1 93.62 128 GLY B N 1
ATOM 2362 C CA . GLY B 1 128 ? -10.469 14.766 16.312 1 93.62 128 GLY B CA 1
ATOM 2363 C C . GLY B 1 128 ? -10.516 16.203 15.836 1 93.62 128 GLY B C 1
ATOM 2364 O O . GLY B 1 128 ? -10.852 16.469 14.68 1 93.62 128 GLY B O 1
ATOM 2365 N N . ILE B 1 129 ? -10.219 17.156 16.781 1 94.12 129 ILE B N 1
ATOM 2366 C CA . ILE B 1 129 ? -10.172 18.594 16.5 1 94.12 129 ILE B CA 1
ATOM 2367 C C . ILE B 1 129 ? -9.039 18.891 15.523 1 94.12 129 ILE B C 1
ATOM 2369 O O . ILE B 1 129 ? -7.922 18.406 15.695 1 94.12 129 ILE B O 1
ATOM 2373 N N . PRO B 1 130 ? -9.391 19.625 14.508 1 94.38 130 PRO B N 1
ATOM 2374 C CA . PRO B 1 130 ? -8.359 19.891 13.5 1 94.38 130 PRO B CA 1
ATOM 2375 C C . PRO B 1 130 ? -7.41 21.016 13.914 1 94.38 130 PRO B C 1
ATOM 2377 O O . PRO B 1 130 ? -7.305 22.031 13.227 1 94.38 130 PRO B O 1
ATOM 2380 N N . SER B 1 131 ? -6.707 20.797 14.992 1 96.88 131 SER B N 1
ATOM 2381 C CA . SER B 1 131 ? -5.668 21.703 15.469 1 96.88 131 SER B CA 1
ATOM 2382 C C . SER B 1 131 ? -4.289 21.047 15.391 1 96.88 131 SER B C 1
ATOM 2384 O O . SER B 1 131 ? -4.16 19.828 15.547 1 96.88 131 SER B O 1
ATOM 2386 N N . ALA B 1 132 ? -3.35 21.969 15.234 1 97.75 132 ALA B N 1
ATOM 2387 C CA . ALA B 1 132 ? -1.985 21.453 15.094 1 97.75 132 ALA B CA 1
ATOM 2388 C C . ALA B 1 132 ? -1.567 20.641 16.312 1 97.75 132 ALA B C 1
ATOM 2390 O O . ALA B 1 132 ? -1.008 19.562 16.172 1 97.75 132 ALA B O 1
ATOM 2391 N N . LYS B 1 133 ? -1.83 21.156 17.453 1 97.5 133 LYS B N 1
ATOM 2392 C CA . LYS B 1 133 ? -1.436 20.484 18.688 1 97.5 133 LYS B CA 1
ATOM 2393 C C . LYS B 1 133 ? -2.119 19.125 18.828 1 97.5 133 LYS B C 1
ATOM 2395 O O . LYS B 1 133 ? -1.466 18.125 19.109 1 97.5 133 LYS B O 1
ATOM 2400 N N . ALA B 1 134 ? -3.42 19.109 18.609 1 97.12 134 ALA B N 1
ATOM 2401 C CA . ALA B 1 134 ? -4.18 17.875 18.781 1 97.12 134 ALA B CA 1
ATOM 2402 C C . ALA B 1 134 ? -3.75 16.828 17.75 1 97.12 134 ALA B C 1
ATOM 2404 O O . ALA B 1 134 ? -3.568 15.664 18.094 1 97.12 134 ALA B O 1
ATOM 2405 N N . ILE B 1 135 ? -3.588 17.219 16.516 1 97.31 135 ILE B N 1
ATOM 2406 C CA . ILE B 1 135 ? -3.215 16.297 15.453 1 97.31 135 ILE B CA 1
ATOM 2407 C C . ILE B 1 135 ? -1.809 15.758 15.703 1 97.31 135 ILE B C 1
ATOM 2409 O O . ILE B 1 135 ? -1.565 14.555 15.57 1 97.31 135 ILE B O 1
ATOM 2413 N N . THR B 1 136 ? -0.893 16.641 16.078 1 97.06 136 THR B N 1
ATOM 2414 C CA . THR B 1 136 ? 0.48 16.234 16.359 1 97.06 136 THR B CA 1
ATOM 2415 C C . THR B 1 136 ? 0.52 15.211 17.484 1 97.06 136 THR B C 1
ATOM 2417 O O . THR B 1 136 ? 1.206 14.188 17.391 1 97.06 136 THR B O 1
ATOM 2420 N N . LYS B 1 137 ? -0.147 15.516 18.562 1 96.5 137 LYS B N 1
ATOM 2421 C CA . LYS B 1 137 ? -0.195 14.586 19.688 1 96.5 137 LYS B CA 1
ATOM 2422 C C . LYS B 1 137 ? -0.695 13.211 19.25 1 96.5 137 LYS B C 1
ATOM 2424 O O . LYS B 1 137 ? -0.105 12.188 19.609 1 96.5 137 LYS B O 1
ATOM 2429 N N . TRP B 1 138 ? -1.76 13.219 18.531 1 95.88 138 TRP B N 1
ATOM 2430 C CA . TRP B 1 138 ? -2.365 11.984 18.047 1 95.88 138 TRP B CA 1
ATOM 2431 C C . TRP B 1 138 ? -1.402 11.219 17.141 1 95.88 138 TRP B C 1
ATOM 2433 O O . TRP B 1 138 ? -1.227 10.008 17.297 1 95.88 138 TRP B O 1
ATOM 2443 N N . ALA B 1 139 ? -0.815 11.867 16.188 1 95 139 ALA B N 1
ATOM 2444 C CA . ALA B 1 139 ? 0.123 11.234 15.266 1 95 139 ALA B CA 1
ATOM 2445 C C . ALA B 1 139 ? 1.301 10.617 16.016 1 95 139 ALA B C 1
ATOM 2447 O O . ALA B 1 139 ? 1.702 9.484 15.727 1 95 139 ALA B O 1
ATOM 2448 N N . ASN B 1 140 ? 1.83 11.344 16.938 1 93.62 140 ASN B N 1
ATOM 2449 C CA . ASN B 1 140 ? 2.951 10.836 17.719 1 93.62 140 ASN B CA 1
ATOM 2450 C C . ASN B 1 140 ? 2.555 9.609 18.531 1 93.62 140 ASN B C 1
ATOM 2452 O O . ASN B 1 140 ? 3.359 8.695 18.719 1 93.62 140 ASN B O 1
ATOM 2456 N N . GLU B 1 141 ? 1.39 9.664 19.047 1 91.75 141 GLU B N 1
ATOM 2457 C CA . GLU B 1 141 ? 0.886 8.492 19.75 1 91.75 141 GLU B CA 1
ATOM 2458 C C . GLU B 1 141 ? 0.821 7.281 18.828 1 91.75 141 GLU B C 1
ATOM 2460 O O . GLU B 1 141 ? 1.201 6.176 19.219 1 91.75 141 GLU B O 1
ATOM 2465 N N . GLN B 1 142 ? 0.319 7.48 17.609 1 85.12 142 GLN B N 1
ATOM 2466 C CA . GLN B 1 142 ? 0.292 6.406 16.625 1 85.12 142 GLN B CA 1
ATOM 2467 C C . GLN B 1 142 ? 1.688 5.836 16.391 1 85.12 142 GLN B C 1
ATOM 2469 O O . GLN B 1 142 ? 1.87 4.617 16.375 1 85.12 142 GLN B O 1
ATOM 2474 N N . ILE B 1 143 ? 2.678 6.688 16.234 1 87.12 143 ILE B N 1
ATOM 2475 C CA . ILE B 1 143 ? 4.051 6.305 15.93 1 87.12 143 ILE B CA 1
ATOM 2476 C C . ILE B 1 143 ? 4.641 5.527 17.109 1 87.12 143 ILE B C 1
ATOM 2478 O O . ILE B 1 143 ? 5.289 4.496 16.906 1 87.12 143 ILE B O 1
ATOM 2482 N N . ARG B 1 144 ? 4.414 6.02 18.297 1 85.06 144 ARG B N 1
ATOM 2483 C CA . ARG B 1 144 ? 4.918 5.348 19.484 1 85.06 144 ARG B CA 1
ATOM 2484 C C . ARG B 1 144 ? 4.367 3.93 19.594 1 85.06 144 ARG B C 1
ATOM 2486 O O . ARG B 1 144 ? 5.109 2.988 19.875 1 85.06 144 ARG B O 1
ATOM 2493 N N . GLU B 1 145 ? 3.082 3.854 19.469 1 79.25 145 GLU B N 1
ATOM 2494 C CA . GLU B 1 145 ? 2.438 2.547 19.547 1 79.25 145 GLU B CA 1
ATOM 2495 C C . GLU B 1 145 ? 3.027 1.582 18.516 1 79.25 145 GLU B C 1
ATOM 2497 O O . GLU B 1 145 ? 3.24 0.405 18.812 1 79.25 145 GLU B O 1
ATOM 2502 N N . LEU B 1 146 ? 3.316 2.051 17.359 1 75.12 146 LEU B N 1
ATOM 2503 C CA . LEU B 1 146 ? 3.883 1.227 16.297 1 75.12 146 LEU B CA 1
ATOM 2504 C C . LEU B 1 146 ? 5.324 0.846 16.625 1 75.12 146 LEU B C 1
ATOM 2506 O O . LEU B 1 146 ? 5.742 -0.287 16.359 1 75.12 146 LEU B O 1
ATOM 2510 N N . ASP B 1 147 ? 6.074 1.83 17.141 1 75.25 147 ASP B N 1
ATOM 2511 C CA . ASP B 1 147 ? 7.449 1.553 17.547 1 75.25 147 ASP B CA 1
ATOM 2512 C C . ASP B 1 147 ? 7.496 0.475 18.641 1 75.25 147 ASP B C 1
ATOM 2514 O O . ASP B 1 147 ? 8.367 -0.4 18.609 1 75.25 147 ASP B O 1
ATOM 2518 N N . GLU B 1 148 ? 6.641 0.591 19.547 1 73.81 148 GLU B N 1
ATOM 2519 C CA . GLU B 1 148 ? 6.574 -0.387 20.625 1 73.81 148 GLU B CA 1
ATOM 2520 C C . GLU B 1 148 ? 6.219 -1.773 20.094 1 73.81 148 GLU B C 1
ATOM 2522 O O . GLU B 1 148 ? 6.762 -2.779 20.562 1 73.81 148 GLU B O 1
ATOM 2527 N N . TRP B 1 149 ? 5.355 -1.78 19.219 1 64.88 149 TRP B N 1
ATOM 2528 C CA . TRP B 1 149 ? 4.957 -3.035 18.578 1 64.88 149 TRP B CA 1
ATOM 2529 C C . TRP B 1 149 ? 6.133 -3.67 17.844 1 64.88 149 TRP B C 1
ATOM 2531 O O . TRP B 1 149 ? 6.387 -4.871 17.984 1 64.88 149 TRP B O 1
ATOM 2541 N N . GLU B 1 150 ? 6.844 -2.934 17.078 1 63.31 150 GLU B N 1
ATOM 2542 C CA . GLU B 1 150 ? 7.992 -3.414 16.312 1 63.31 150 GLU B CA 1
ATOM 2543 C C . GLU B 1 150 ? 9.078 -3.961 17.234 1 63.31 150 GLU B C 1
ATOM 2545 O O . GLU B 1 150 ? 9.695 -4.988 16.938 1 63.31 150 GLU B O 1
ATOM 2550 N N . ASN B 1 151 ? 9.289 -3.279 18.312 1 64.75 151 ASN B N 1
ATOM 2551 C CA . ASN B 1 151 ? 10.336 -3.682 19.25 1 64.75 151 ASN B CA 1
ATOM 2552 C C . ASN B 1 151 ? 9.93 -4.914 20.047 1 64.75 151 ASN B C 1
ATOM 2554 O O . ASN B 1 151 ? 10.781 -5.625 20.578 1 64.75 151 ASN B O 1
ATOM 2558 N N . SER B 1 152 ? 8.711 -5.031 20.172 1 59.09 152 SER B N 1
ATOM 2559 C CA . SER B 1 152 ? 8.266 -6.215 20.906 1 59.09 152 SER B CA 1
ATOM 2560 C C . SER B 1 152 ? 8.359 -7.465 20.031 1 59.09 152 SER B C 1
ATOM 2562 O O . SER B 1 152 ? 8.359 -8.586 20.547 1 59.09 152 SER B O 1
ATOM 2564 N N . GLU B 1 153 ? 8.32 -7.336 18.828 1 47.19 153 GLU B N 1
ATOM 2565 C CA . GLU B 1 153 ? 8.43 -8.469 17.906 1 47.19 153 GLU B CA 1
ATOM 2566 C C . GLU B 1 153 ? 9.891 -8.859 17.703 1 47.19 153 GLU B C 1
ATOM 2568 O O . GLU B 1 153 ? 10.18 -9.922 17.156 1 47.19 153 GLU B O 1
ATOM 2573 N N . ASP B 1 154 ? 10.859 -8.109 17.906 1 44.31 154 ASP B N 1
ATOM 2574 C CA . ASP B 1 154 ? 12.258 -8.516 17.938 1 44.31 154 ASP B CA 1
ATOM 2575 C C . ASP B 1 154 ? 12.602 -9.211 19.25 1 44.31 154 ASP B C 1
ATOM 2577 O O . ASP B 1 154 ? 12.109 -8.82 20.312 1 44.31 154 ASP B O 1
#

Sequence (308 aa):
MFLLFSLWLTFADCRRKKKPESTSVDDEPNKYQPEFGKVWHPNPKRFWHYIGRERHALVAFVQKDDPGRQLAAVFEQIQEMIDPSKLNLVVGETFQIGQIIEDQGITEFPTIVFFRSYMKKWSTKYEGIPSAKAITKWANEQIRELDEWENSEDMFLLFSLWLTFADCRRKKKPESTSVDDEPNKYQPEFGKVWHPNPKRFWHYIGRERHALVAFVQKDDPGRQLAAVFEQIQEMIDPSKLNLVVGETFQIGQIIEDQGITEFPTIVFFRSYMKKWSTKYEGIPSAKAITKWANEQIRELDEWENSED

InterPro domains:
  IPR036249 Thioredoxin-like superfamily [SSF52833] (37-143)

Solvent-accessible surface area (backbone atoms only — not comparable to full-atom values): 17852 Å² total; per-residue (Å²): 137,84,80,80,80,78,79,75,76,78,80,72,76,77,77,74,77,77,71,77,77,70,78,63,74,82,69,60,77,64,75,42,44,79,45,90,55,38,73,23,46,66,38,62,90,46,37,68,66,61,50,10,42,85,25,21,22,41,34,37,39,20,49,101,45,68,70,20,48,52,50,52,52,33,50,56,54,30,44,77,72,56,61,48,87,52,41,41,41,34,49,39,45,50,90,65,34,46,68,59,35,59,64,69,66,60,86,63,73,65,36,40,36,37,29,48,42,39,48,66,71,36,46,44,72,62,86,71,69,93,40,39,67,57,46,46,53,51,52,51,50,53,50,50,54,50,50,52,51,57,58,64,72,100,138,83,80,78,78,76,78,74,76,76,78,75,78,80,83,79,68,88,69,77,77,69,78,61,75,82,68,58,76,63,74,42,44,77,46,90,54,37,72,24,47,65,38,60,91,47,37,69,65,61,50,9,41,86,24,24,22,41,34,36,39,21,46,101,45,66,69,21,49,51,48,52,52,31,48,57,55,29,44,77,73,54,61,47,85,52,41,42,41,34,49,38,44,50,88,64,34,46,68,58,35,58,66,68,65,62,87,64,72,63,37,42,35,38,30,47,18,58,45,66,72,33,44,45,75,62,84,71,66,93,38,39,68,56,46,48,54,52,50,51,50,54,51,49,55,50,51,52,50,58,58,65,72,99

pLDDT: mean 74.19, std 23.36, range [25.48, 97.94]

Secondary structure (DSSP, 8-state):
----------------------------TTTTSPPTTS-B---GGGHHHHTTSSSEEEEEEE-SSHHHHHHHHHHHHHHTTS-TTTEEEEEEETTTSHHHHHHHT--SSSEEEEEPS-GGGGEEEE-S---HHHHHHHHHHHHHHHHHHHHHH-/----------------------------TTTTSPPTTS-B---GGGHHHHTTSSSEEEEEEE-SSHHHHHHHHHHHHHHTTS-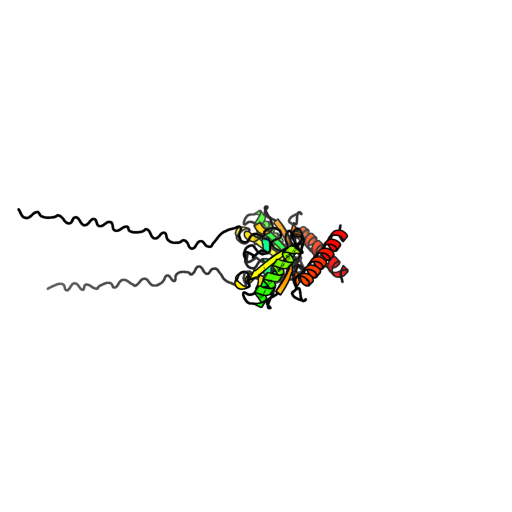TTTEEEEEEETTTSHHHHHHHT--SSSEEEEEPSGGGGGEEEE-S---HHHHHHHHHHHHHHHHHHHHHH-

Nearest PDB structures (foldseek):
  1nw2-assembly2_F  TM=8.796E-01  e=3.104E-05  Alicyclobacillus acidocaldarius
  4hu7-assembly3_B-2  TM=8.470E-01  e=8.416E-05  Escherichia coli K-12
  7ool-assembly2_B  TM=7.100E-01  e=3.789E-05  Candidatus Photodesmus anomalopis
  4xhm-assembly2_B  TM=6.839E-01  e=4.944E-05  Archaeoglobus fulgidus DSM 4304
  4hua-assembly1_A  TM=6.739E-01  e=5.284E-05  Escherichia coli K-12

Foldseek 3Di:
DPDPPPPPPDPPPPPPPPPPPPPPPVPPVPQQPDDQLDAGEHQLVCVVVPDQAQAKEKEWEAEPDDVLVVVVVVLRVVSVVDDSNHYHHYYYYCVRNVVVCVVVVPDDPGDIDIGHNCVVVVDDDDDDDPDPVVVVVVVVVVVVVVVVVVVVVD/DDDPPPPPPPPPDPPDDDPPPPPPPVPPVCQQPDDQLDAGEHQLVCVVVPDLAQAKEKEWEAEPDDVLVVVVVVLRVVSVVDDSNHYHHYYYYCVRNVVVCVVVVPDDPGDIDIHHSCVVVVDDDDDDDPDPVVVVVVVVVVVVVVVVVVVVVD

Organism: Trichomonas vaginalis (strain ATCC PRA-98 / G3) (NCBI:txid412133)

Radius of gyration: 30.05 Å; Cα contacts (8 Å, |Δi|>4): 422; chains: 2; bounding box: 40×94×112 Å